Protein AF-A0A661BAI1-F1 (afdb_monomer)

Solvent-accessible surface area (backbone atoms only — not comparable to full-atom values): 13062 Å² total; per-residue (Å²): 94,80,87,90,52,68,77,77,45,40,57,57,55,53,50,40,47,76,74,64,57,83,85,84,58,30,48,91,94,44,65,67,45,79,48,78,54,95,94,47,42,39,38,39,34,50,35,76,90,82,69,44,77,45,79,44,76,50,98,73,86,82,82,87,76,83,82,81,64,80,72,57,66,80,52,42,77,66,44,36,64,57,97,61,13,45,40,38,66,33,86,83,88,33,47,30,39,28,62,41,85,96,44,68,50,56,32,60,59,48,44,90,61,54,72,68,54,24,53,53,36,38,53,51,26,51,55,59,53,45,60,65,73,75,43,98,62,81,77,74,65,63,32,30,64,44,62,44,71,92,49,40,82,47,80,60,50,35,40,80,51,35,89,49,74,20,44,49,77,39,84,88,80,48,30,61,48,63,42,78,85,51,37,81,42,82,50,51,31,31,76,52,27,92,64,60,19,31,42,77,41,56,60,48,79,69,55,48,55,55,51,51,52,58,70,68,72,114

Structure (mmCIF, N/CA/C/O backbone):
data_AF-A0A661BAI1-F1
#
_entry.id   AF-A0A661BAI1-F1
#
loop_
_atom_site.group_PDB
_atom_site.id
_atom_site.type_symbol
_atom_site.label_atom_id
_atom_site.label_alt_id
_atom_site.label_comp_id
_atom_site.label_asym_id
_atom_site.label_entity_id
_atom_site.label_seq_id
_atom_site.pdbx_PDB_ins_code
_atom_site.Cartn_x
_atom_site.Cartn_y
_atom_site.Cartn_z
_atom_site.occupancy
_atom_site.B_iso_or_equiv
_atom_site.auth_seq_id
_atom_site.auth_comp_id
_atom_site.auth_asym_id
_atom_site.auth_atom_id
_atom_site.pdbx_PDB_model_num
ATOM 1 N N . ARG A 1 1 ? -7.909 8.057 21.000 1.00 84.50 1 ARG A N 1
ATOM 2 C CA . ARG A 1 1 ? -6.940 8.872 20.245 1.00 84.50 1 ARG A CA 1
ATOM 3 C C . ARG A 1 1 ? -7.670 9.858 19.343 1.00 84.50 1 ARG A C 1
ATOM 5 O O . ARG A 1 1 ? -7.956 10.947 19.822 1.00 84.50 1 ARG A O 1
ATOM 12 N N . ASP A 1 2 ? -8.097 9.456 18.146 1.00 91.19 2 ASP A N 1
ATOM 13 C CA . ASP A 1 2 ? -8.850 10.301 17.210 1.00 91.19 2 ASP A CA 1
ATOM 14 C C . ASP A 1 2 ? -9.907 9.461 16.480 1.00 91.19 2 ASP A C 1
ATOM 16 O O . ASP A 1 2 ? -9.695 8.269 16.253 1.00 91.19 2 ASP A O 1
ATOM 20 N N . ILE A 1 3 ? -11.030 10.077 16.106 1.00 92.44 3 ILE A N 1
ATOM 21 C CA . ILE A 1 3 ? -12.006 9.489 15.180 1.00 92.44 3 ILE A CA 1
ATOM 22 C C . ILE A 1 3 ? -11.628 9.948 13.774 1.00 92.44 3 ILE A C 1
ATOM 24 O O . ILE A 1 3 ? -11.615 11.143 13.491 1.00 92.44 3 ILE A O 1
ATOM 28 N N . VAL A 1 4 ? -11.274 8.999 12.905 1.00 91.06 4 VAL A N 1
ATOM 29 C CA . VAL A 1 4 ? -10.817 9.284 11.538 1.00 91.06 4 VAL A CA 1
ATOM 30 C C . VAL A 1 4 ? -11.937 8.954 10.551 1.00 91.06 4 VAL A C 1
ATOM 32 O O . VAL A 1 4 ? -11.983 7.878 9.952 1.00 91.06 4 VAL A O 1
ATOM 35 N N . THR A 1 5 ? -12.865 9.895 10.394 1.00 92.06 5 THR A N 1
ATOM 36 C CA . THR A 1 5 ? -14.015 9.826 9.480 1.00 92.06 5 THR A CA 1
ATOM 37 C C . THR A 1 5 ? -13.898 10.886 8.392 1.00 92.06 5 THR A C 1
ATOM 39 O O . THR A 1 5 ? -14.389 12.001 8.508 1.00 92.06 5 THR A O 1
ATOM 42 N N . TYR A 1 6 ? -13.209 10.552 7.302 1.00 90.00 6 TYR A N 1
ATOM 43 C CA . TYR A 1 6 ? -13.017 11.473 6.179 1.00 90.00 6 TYR A CA 1
ATOM 44 C C . TYR A 1 6 ? -14.169 11.418 5.171 1.00 90.00 6 TYR A C 1
ATOM 46 O O . TYR A 1 6 ? -14.769 10.367 4.933 1.00 90.00 6 TYR A O 1
ATOM 54 N N . GLY A 1 7 ? -14.432 12.554 4.521 1.00 90.44 7 GLY A N 1
ATOM 55 C CA . GLY A 1 7 ? -15.439 12.665 3.467 1.00 90.44 7 GLY A CA 1
ATOM 56 C C . GLY A 1 7 ? -16.850 12.381 3.980 1.00 90.44 7 GLY A C 1
ATOM 57 O O . GLY A 1 7 ? -17.242 12.851 5.044 1.00 90.44 7 GLY A O 1
ATOM 58 N N . HIS A 1 8 ? -17.615 11.587 3.228 1.00 90.06 8 HIS A N 1
ATOM 59 C CA . HIS A 1 8 ? -18.999 11.248 3.577 1.00 90.06 8 HIS A CA 1
ATOM 60 C C . HIS A 1 8 ? -19.123 10.387 4.844 1.00 90.06 8 HIS A C 1
ATOM 62 O O . HIS A 1 8 ? -20.200 10.330 5.430 1.00 90.06 8 HIS A O 1
ATOM 68 N N . ASN A 1 9 ? -18.027 9.782 5.310 1.00 91.38 9 ASN A N 1
ATOM 69 C CA . ASN A 1 9 ? -18.019 8.929 6.500 1.00 91.38 9 ASN A CA 1
ATOM 70 C C . ASN A 1 9 ? -18.268 9.703 7.804 1.00 91.38 9 ASN A C 1
ATOM 72 O O . ASN A 1 9 ? -18.573 9.097 8.827 1.00 91.38 9 ASN A O 1
ATOM 76 N N . GLU A 1 10 ? -18.147 11.032 7.791 1.00 95.38 10 GLU A N 1
ATOM 77 C CA . GLU A 1 10 ? -18.526 11.865 8.938 1.00 95.38 10 GLU A CA 1
ATOM 78 C C . GLU A 1 10 ? -20.023 11.736 9.262 1.00 95.38 10 GLU A C 1
ATOM 80 O O . GLU A 1 10 ? -20.426 11.799 10.423 1.00 95.38 10 GLU A O 1
ATOM 85 N N . LEU A 1 11 ? -20.856 11.466 8.251 1.00 95.38 11 LEU A N 1
ATOM 86 C CA . LEU A 1 11 ? -22.289 11.244 8.443 1.00 95.38 11 LEU A CA 1
ATOM 87 C C . LEU A 1 11 ? -22.567 9.980 9.266 1.00 95.38 11 LEU A C 1
ATOM 89 O O . LEU A 1 11 ? -23.500 9.971 10.068 1.00 95.38 11 LEU A O 1
ATOM 93 N N . ASP A 1 12 ? -21.741 8.941 9.124 1.00 94.50 12 ASP A N 1
ATOM 94 C CA . ASP A 1 12 ? -21.866 7.720 9.923 1.00 94.50 12 ASP A CA 1
ATOM 95 C C . ASP A 1 12 ? -21.500 7.970 11.390 1.00 94.50 12 ASP A C 1
ATOM 97 O O . ASP A 1 12 ? -22.163 7.452 12.290 1.00 94.50 12 ASP A O 1
ATOM 101 N N . TYR A 1 13 ? -20.492 8.811 11.646 1.00 95.50 13 TYR A N 1
ATOM 102 C CA . TYR A 1 13 ? -20.141 9.233 13.002 1.00 95.50 13 TYR A CA 1
ATOM 103 C C . TYR A 1 13 ? -21.271 10.035 13.660 1.00 95.50 13 TYR A C 1
ATOM 105 O O . TYR A 1 13 ? -21.644 9.748 14.800 1.00 95.50 13 TYR A O 1
ATOM 113 N N . LEU A 1 14 ? -21.871 10.987 12.938 1.00 95.62 14 LEU A N 1
ATOM 114 C CA . LEU A 1 14 ? -23.031 11.740 13.428 1.00 95.62 14 LEU A CA 1
ATOM 115 C C . LEU A 1 14 ? -24.213 10.815 13.731 1.00 95.62 14 LEU A C 1
ATOM 117 O O . LEU A 1 14 ? -24.772 10.869 14.823 1.00 95.62 14 LEU A O 1
ATOM 121 N N . LYS A 1 15 ? -24.527 9.898 12.813 1.00 97.31 15 LYS A N 1
ATOM 122 C CA . LYS A 1 15 ? -25.590 8.909 13.005 1.00 97.31 15 LYS A CA 1
ATOM 123 C C . LYS A 1 15 ? -25.345 8.028 14.231 1.00 97.31 15 LYS A C 1
ATOM 125 O O . LYS A 1 15 ? -26.282 7.743 14.969 1.00 97.31 15 LYS A O 1
ATOM 130 N N . ALA A 1 16 ? -24.105 7.601 14.474 1.00 97.19 16 ALA A N 1
ATOM 131 C CA . ALA A 1 16 ? -23.762 6.830 15.667 1.00 97.19 16 ALA A CA 1
ATOM 132 C C . ALA A 1 16 ? -24.037 7.626 16.954 1.00 97.19 16 ALA A C 1
ATOM 134 O O . ALA A 1 16 ? -24.605 7.086 17.903 1.00 97.19 16 ALA A O 1
ATOM 135 N N . ARG A 1 17 ? -23.705 8.922 16.975 1.00 96.06 17 ARG A N 1
ATOM 136 C CA . ARG A 1 17 ? -24.006 9.804 18.114 1.00 96.06 17 ARG A CA 1
ATOM 137 C C . ARG A 1 17 ? -25.507 9.984 18.330 1.00 96.06 17 ARG A C 1
ATOM 139 O O . ARG A 1 17 ? -25.948 9.916 19.473 1.00 96.06 17 ARG A O 1
ATOM 146 N N . ASP A 1 18 ? -26.284 10.147 17.260 1.00 97.56 18 ASP A N 1
ATOM 147 C CA . ASP A 1 18 ? -27.749 10.261 17.337 1.00 97.56 18 ASP A CA 1
ATOM 148 C C . ASP A 1 18 ? -28.405 8.979 17.875 1.00 97.56 18 ASP A C 1
ATOM 150 O O . ASP A 1 18 ? -29.427 9.032 18.557 1.00 97.56 18 ASP A O 1
ATOM 154 N N . LEU A 1 19 ? -27.790 7.821 17.616 1.00 98.25 19 LEU A N 1
ATOM 155 C CA . LEU A 1 19 ? -28.196 6.527 18.172 1.00 98.25 19 LEU A CA 1
ATOM 156 C C . LEU A 1 19 ? -27.745 6.315 19.629 1.00 98.25 19 LEU A C 1
ATOM 158 O O . LEU A 1 19 ? -28.039 5.270 20.207 1.00 98.25 19 LEU A O 1
ATOM 162 N N . GLY A 1 20 ? -27.045 7.281 20.231 1.00 97.06 20 GLY A N 1
ATOM 163 C CA . GLY A 1 20 ? -26.593 7.224 21.620 1.00 97.06 20 GLY A CA 1
ATOM 164 C C . GLY A 1 20 ? -25.258 6.507 21.833 1.00 97.06 20 GLY A C 1
ATOM 165 O O . GLY A 1 20 ? -24.935 6.167 22.970 1.00 97.06 20 GLY A O 1
ATOM 166 N N . VAL A 1 21 ? -24.465 6.275 20.778 1.00 96.75 21 VAL A N 1
ATOM 167 C CA . VAL A 1 21 ? -23.111 5.716 20.923 1.00 96.75 21 VAL A CA 1
ATOM 168 C C . VAL A 1 21 ? -22.214 6.717 21.652 1.00 96.75 21 VAL A C 1
ATOM 170 O O . VAL A 1 21 ? -22.101 7.881 21.258 1.00 96.75 21 VAL A O 1
ATOM 173 N N . LEU A 1 22 ? -21.556 6.250 22.714 1.00 93.00 22 LEU A N 1
ATOM 174 C CA . LEU A 1 22 ? -20.639 7.048 23.523 1.00 93.00 22 LEU A CA 1
ATOM 175 C C . LEU A 1 22 ? -19.199 6.875 23.035 1.00 93.00 22 LEU A C 1
ATOM 177 O O . LEU A 1 22 ? -18.727 5.759 22.830 1.00 93.00 22 LEU A O 1
ATOM 181 N N . PHE A 1 23 ? -18.489 7.993 22.893 1.00 93.25 23 PHE A N 1
ATOM 182 C CA . PHE A 1 23 ? -17.097 8.026 22.453 1.00 93.25 23 PHE A CA 1
ATOM 183 C C . PHE A 1 23 ? -16.217 8.557 23.581 1.00 93.25 23 PHE A C 1
ATOM 185 O O . PHE A 1 23 ? -16.339 9.718 23.970 1.00 93.25 23 PHE A O 1
ATOM 192 N N . VAL A 1 24 ? -15.309 7.720 24.081 1.00 92.25 24 VAL A N 1
ATOM 193 C CA . VAL A 1 24 ? -14.339 8.104 25.115 1.00 92.25 24 VAL A CA 1
ATOM 194 C C . VAL A 1 24 ? -13.000 8.390 24.445 1.00 92.25 24 VAL A C 1
ATOM 196 O O . VAL A 1 24 ? -12.369 7.506 23.858 1.00 92.25 24 VAL A O 1
ATOM 199 N N . ARG A 1 25 ? -12.560 9.649 24.495 1.00 92.75 25 ARG A N 1
ATOM 200 C CA . ARG A 1 25 ? -11.281 10.054 23.909 1.00 92.75 25 ARG A CA 1
ATOM 201 C C . ARG A 1 25 ? -10.148 9.795 24.896 1.00 92.75 25 ARG A C 1
ATOM 203 O O . ARG A 1 25 ? -10.084 10.437 25.930 1.00 92.75 25 ARG A O 1
ATOM 210 N N . TYR A 1 26 ? -9.200 8.957 24.497 1.00 92.38 26 TYR A N 1
ATOM 211 C CA . TYR A 1 26 ? -7.940 8.752 25.215 1.00 92.38 26 TYR A CA 1
ATOM 212 C C . TYR A 1 26 ? -6.742 9.390 24.488 1.00 92.38 26 TYR A C 1
ATOM 214 O O . TYR A 1 26 ? -6.808 9.626 23.270 1.00 92.38 26 TYR A O 1
ATOM 222 N N . THR A 1 27 ? -5.641 9.607 25.210 1.00 90.19 27 THR A N 1
ATOM 223 C CA . THR A 1 27 ? -4.343 10.061 24.681 1.00 90.19 27 THR A CA 1
ATOM 224 C C . THR A 1 27 ? -3.303 8.931 24.739 1.00 90.19 27 THR A C 1
ATOM 226 O O . THR A 1 27 ? -3.425 8.057 25.589 1.00 90.19 27 THR A O 1
ATOM 229 N N . PRO A 1 28 ? -2.286 8.891 23.856 1.00 89.12 28 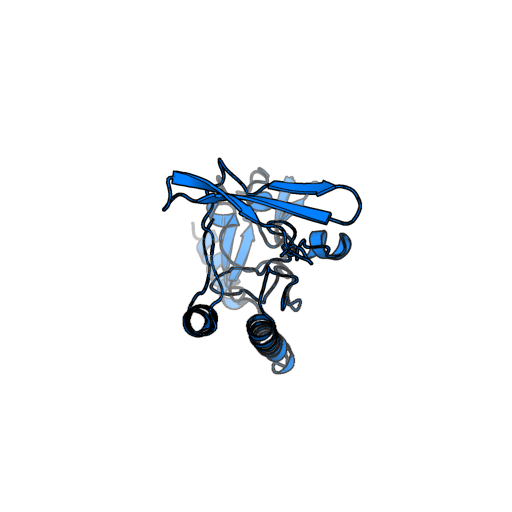PRO A N 1
ATOM 230 C CA . PRO A 1 28 ? -1.328 7.773 23.808 1.00 89.12 28 PRO A CA 1
ATOM 231 C C . PRO A 1 28 ? -0.537 7.524 25.102 1.00 89.12 28 PRO A C 1
ATOM 233 O O . PRO A 1 28 ? -0.051 6.424 25.320 1.00 89.12 28 PRO A O 1
ATOM 236 N N . ASP A 1 29 ? -0.385 8.537 25.954 1.00 90.94 29 ASP A N 1
ATOM 237 C CA . ASP A 1 29 ? 0.232 8.428 27.282 1.00 90.94 29 ASP A CA 1
ATOM 238 C C . ASP A 1 29 ? -0.683 7.768 28.329 1.00 90.94 29 ASP A C 1
ATOM 240 O O . ASP A 1 29 ? -0.204 7.335 29.375 1.00 90.94 29 ASP A O 1
ATOM 244 N N . LYS A 1 30 ? -1.987 7.687 28.049 1.00 91.38 30 LYS A N 1
ATOM 245 C CA . LYS A 1 30 ? -3.020 7.099 28.908 1.00 91.38 30 LYS A CA 1
ATOM 246 C C . LYS A 1 30 ? -3.999 6.286 28.068 1.00 91.38 30 LYS A C 1
ATOM 248 O O . LYS A 1 30 ? -5.124 6.717 27.799 1.00 91.38 30 LYS A O 1
ATOM 253 N N . GLU A 1 31 ? -3.549 5.126 27.605 1.00 94.19 31 GLU A N 1
ATOM 254 C CA . GLU A 1 31 ? -4.400 4.208 26.851 1.00 94.19 31 GLU A CA 1
ATOM 255 C C . GLU A 1 31 ? -5.425 3.507 27.760 1.00 94.19 31 GLU A C 1
ATOM 257 O O . GLU A 1 31 ? -5.150 3.302 28.941 1.00 94.19 31 GLU A O 1
ATOM 262 N N . PRO A 1 32 ? -6.615 3.145 27.243 1.00 94.69 32 PRO A N 1
ATOM 263 C CA . PRO A 1 32 ? -7.571 2.346 27.991 1.00 94.69 32 PRO A CA 1
ATOM 264 C C . PRO A 1 32 ? -7.002 0.963 28.303 1.00 94.69 32 PRO A C 1
ATOM 266 O O . PRO A 1 32 ? -6.463 0.291 27.425 1.00 94.69 32 PRO A O 1
ATOM 269 N N . GLU A 1 33 ? -7.194 0.514 29.534 1.00 94.94 33 GLU A N 1
ATOM 270 C CA . GLU A 1 33 ? -6.767 -0.800 29.991 1.00 94.94 33 GLU A CA 1
ATOM 271 C C . GLU A 1 33 ? -7.956 -1.756 30.025 1.00 94.94 33 GLU A C 1
ATOM 273 O O . GLU A 1 33 ? -9.026 -1.433 30.549 1.00 94.94 33 GLU A O 1
ATOM 278 N N . VAL A 1 34 ? -7.761 -2.953 29.473 1.00 94.69 34 VAL A N 1
ATOM 279 C CA . VAL A 1 34 ? -8.737 -4.043 29.530 1.00 94.69 34 VAL A CA 1
ATOM 280 C C . VAL A 1 34 ? -8.231 -5.076 30.526 1.00 94.69 34 VAL A C 1
ATOM 282 O O . VAL A 1 34 ? -7.179 -5.680 30.325 1.00 94.69 34 VAL A O 1
ATOM 285 N N . ILE A 1 35 ? -8.991 -5.277 31.596 1.00 94.50 35 ILE A N 1
ATOM 286 C CA . ILE A 1 35 ? -8.715 -6.248 32.650 1.00 94.50 35 ILE A CA 1
ATOM 287 C C . ILE A 1 35 ? -9.743 -7.370 32.522 1.00 94.50 35 ILE A C 1
ATOM 289 O O . ILE A 1 35 ? -10.948 -7.115 32.481 1.00 94.50 35 ILE A O 1
ATOM 293 N N . VAL A 1 36 ? -9.259 -8.606 32.446 1.00 92.81 36 VAL A N 1
ATOM 294 C CA . VAL A 1 36 ? -10.094 -9.810 32.391 1.00 92.81 36 VAL A CA 1
ATOM 295 C C . VAL A 1 36 ? -9.945 -10.542 33.720 1.00 92.81 36 VAL A C 1
ATOM 297 O O . VAL A 1 36 ? -8.843 -10.967 34.065 1.00 92.81 36 VAL A O 1
ATOM 300 N N . GLU A 1 37 ? -11.042 -10.662 34.463 1.00 88.38 37 GLU A N 1
ATOM 301 C CA . GLU A 1 37 ? -11.119 -11.362 35.749 1.00 88.38 37 GLU A CA 1
ATOM 302 C C . GLU A 1 37 ? -12.224 -12.419 35.654 1.00 88.38 37 GLU A C 1
ATOM 304 O O . GLU A 1 37 ? -13.400 -12.087 35.508 1.00 88.38 37 GLU A O 1
ATOM 309 N N . ASP A 1 38 ? -11.844 -13.697 35.714 1.00 85.56 38 ASP A N 1
ATOM 310 C CA . ASP A 1 38 ? -12.738 -14.845 35.516 1.00 85.56 38 ASP A CA 1
ATOM 311 C C . ASP A 1 38 ? -13.562 -14.745 34.210 1.00 85.56 38 ASP A C 1
ATOM 313 O O . ASP A 1 38 ? -13.003 -14.849 33.117 1.00 85.56 38 ASP A O 1
ATOM 317 N N . GLU A 1 39 ? -14.882 -14.550 34.315 1.00 84.19 39 GLU A N 1
ATOM 318 C CA . GLU A 1 39 ? -15.821 -14.375 33.192 1.00 84.19 39 GLU A CA 1
ATOM 319 C C . GLU A 1 39 ? -16.239 -12.908 32.975 1.00 84.19 39 GLU A C 1
ATOM 321 O O . GLU A 1 39 ? -17.042 -12.616 32.089 1.00 84.19 39 GLU A O 1
ATOM 326 N N . ALA A 1 40 ? -15.715 -11.973 33.770 1.00 88.44 40 ALA A N 1
ATOM 327 C CA . ALA A 1 40 ? -16.031 -10.555 33.673 1.00 88.44 40 ALA A CA 1
ATOM 328 C C . ALA A 1 40 ? -14.902 -9.784 32.981 1.00 88.44 40 ALA A C 1
ATOM 330 O O . ALA A 1 40 ? -13.712 -10.020 33.203 1.00 88.44 40 ALA A O 1
ATOM 331 N N . VAL A 1 41 ? -15.282 -8.801 32.164 1.00 93.50 41 VAL A N 1
ATOM 332 C CA . VAL A 1 41 ? -14.334 -7.866 31.560 1.00 93.50 41 VAL A CA 1
ATOM 333 C C . VAL A 1 41 ? -14.571 -6.479 32.131 1.00 93.50 41 VAL A C 1
ATOM 335 O O . VAL A 1 41 ? -15.702 -6.023 32.292 1.00 93.50 41 VAL A O 1
ATOM 338 N N . LYS A 1 42 ? -13.478 -5.796 32.447 1.00 95.19 42 LYS A N 1
ATOM 339 C CA . LYS A 1 42 ? -13.470 -4.428 32.943 1.00 95.19 42 LYS A CA 1
ATOM 340 C C . LYS A 1 42 ? -12.595 -3.576 32.036 1.00 95.19 42 LYS A C 1
ATOM 342 O O . LYS A 1 42 ? -11.474 -3.953 31.714 1.00 95.19 42 LYS A O 1
ATOM 347 N N . VAL A 1 43 ? -13.103 -2.412 31.652 1.00 95.69 43 VAL A N 1
ATOM 348 C CA . VAL A 1 43 ? -12.362 -1.409 30.884 1.00 95.69 43 VAL A CA 1
ATOM 349 C C . VAL A 1 43 ? -12.159 -0.185 31.765 1.00 95.69 43 VAL A C 1
ATOM 351 O O . VAL A 1 43 ? -13.130 0.384 32.267 1.00 95.69 43 VAL A O 1
ATOM 354 N N . ILE A 1 44 ? -10.904 0.208 31.966 1.00 95.94 44 ILE A N 1
ATOM 355 C CA . ILE A 1 44 ? -10.526 1.450 32.643 1.00 95.94 44 ILE A CA 1
ATOM 356 C C . ILE A 1 44 ? -10.052 2.428 31.573 1.00 95.94 44 ILE A C 1
ATOM 358 O O . ILE A 1 44 ? -9.182 2.094 30.775 1.00 95.94 44 ILE A O 1
ATOM 362 N N . ALA A 1 45 ? -10.614 3.631 31.538 1.00 95.38 45 ALA A N 1
ATOM 363 C CA . ALA A 1 45 ? -10.172 4.682 30.627 1.00 95.38 45 ALA A CA 1
ATOM 364 C C . ALA A 1 45 ? -10.149 6.029 31.348 1.00 95.38 45 ALA A C 1
ATOM 366 O O . ALA A 1 45 ? -11.046 6.324 32.130 1.00 95.38 45 ALA A O 1
ATOM 367 N N . TYR A 1 46 ? -9.161 6.870 31.058 1.00 94.38 46 TYR A N 1
ATOM 368 C CA . TYR A 1 46 ? -9.149 8.245 31.551 1.00 94.38 46 TYR A CA 1
ATOM 369 C C . TYR A 1 46 ? -10.042 9.124 30.671 1.00 94.38 46 TYR A C 1
ATOM 371 O O . TYR A 1 46 ? -9.807 9.219 29.463 1.00 94.38 46 TYR A O 1
ATOM 379 N N . ASP A 1 47 ? -11.041 9.788 31.258 1.00 91.69 47 ASP A N 1
ATOM 380 C CA . ASP A 1 47 ? -11.849 10.779 30.547 1.00 91.69 47 ASP A CA 1
ATOM 381 C C . ASP A 1 47 ? -11.248 12.184 30.744 1.00 91.69 47 ASP A C 1
ATOM 383 O O . ASP A 1 47 ? -11.311 12.730 31.851 1.00 91.69 47 ASP A O 1
ATOM 387 N N . PRO A 1 48 ? -10.696 12.820 29.694 1.00 88.94 48 PRO A N 1
ATOM 388 C CA . PRO A 1 48 ? -10.128 14.159 29.798 1.00 88.94 48 PRO A CA 1
ATOM 389 C C . PRO A 1 48 ? -11.176 15.258 30.036 1.00 88.94 48 PRO A C 1
ATOM 391 O O . PRO A 1 48 ? -10.798 16.358 30.430 1.00 88.94 48 PRO A O 1
ATOM 394 N N . ILE A 1 49 ? -12.467 15.001 29.790 1.00 87.12 49 ILE A N 1
ATOM 395 C CA . ILE A 1 49 ? -13.553 15.963 30.034 1.00 87.12 49 ILE A CA 1
ATOM 396 C C . ILE A 1 49 ? -13.866 16.029 31.531 1.00 87.12 49 ILE A C 1
ATOM 398 O O . ILE A 1 49 ? -13.998 17.117 32.088 1.00 87.12 49 ILE A O 1
ATOM 402 N N . ILE A 1 50 ? -13.972 14.867 32.180 1.00 90.12 50 ILE A N 1
ATOM 403 C CA . ILE A 1 50 ? -14.269 14.754 33.617 1.00 90.12 50 ILE A CA 1
ATOM 404 C C . ILE A 1 50 ? -12.989 14.906 34.456 1.00 90.12 50 ILE A C 1
ATOM 406 O O . ILE A 1 50 ? -13.040 15.332 35.608 1.00 90.12 50 ILE A O 1
ATOM 410 N N . GLY A 1 51 ? -11.830 14.590 33.876 1.00 91.62 51 GLY A N 1
ATOM 411 C CA . GLY A 1 51 ? -10.534 14.648 34.542 1.00 91.62 51 GLY A CA 1
ATOM 412 C C . GLY A 1 51 ? -10.266 13.466 35.477 1.00 91.62 51 GLY A C 1
ATOM 413 O O . GLY A 1 51 ? -9.410 13.579 36.354 1.00 91.62 51 GLY A O 1
ATOM 414 N N . ALA A 1 52 ? -10.974 12.347 35.303 1.00 93.56 52 ALA A N 1
ATOM 415 C CA . ALA A 1 52 ? -10.909 11.172 36.168 1.00 93.56 52 ALA A CA 1
ATOM 416 C C . ALA A 1 52 ? -10.967 9.866 35.363 1.00 93.56 52 ALA A C 1
ATOM 418 O O . ALA A 1 52 ? -11.397 9.852 34.207 1.00 93.56 52 ALA A O 1
ATOM 419 N N . ASP A 1 53 ? -10.557 8.770 35.999 1.00 94.88 53 ASP A N 1
ATOM 420 C CA . ASP A 1 53 ? -10.715 7.435 35.430 1.00 94.88 53 ASP A CA 1
ATOM 421 C C . ASP A 1 53 ? -12.177 6.998 35.504 1.00 94.88 53 ASP A C 1
ATOM 423 O O . ASP A 1 53 ? -12.827 7.074 36.551 1.00 94.88 53 ASP A O 1
ATOM 427 N N . ILE A 1 54 ? -12.685 6.515 34.377 1.00 94.44 54 ILE A N 1
ATOM 428 C CA . ILE A 1 54 ? -13.976 5.857 34.272 1.00 94.44 54 ILE A CA 1
ATOM 429 C C . ILE A 1 54 ? -13.769 4.346 34.196 1.00 94.44 54 ILE A C 1
ATOM 431 O O . ILE A 1 54 ? -12.843 3.848 33.553 1.00 94.44 54 ILE A O 1
ATOM 435 N N . GLN A 1 55 ? -14.660 3.615 34.856 1.00 95.38 55 GLN A N 1
ATOM 436 C CA . GLN A 1 55 ? -14.698 2.160 34.830 1.00 95.38 55 GLN A CA 1
ATOM 437 C C . GLN A 1 55 ? -15.977 1.705 34.132 1.00 95.38 55 GLN A C 1
ATOM 439 O O . 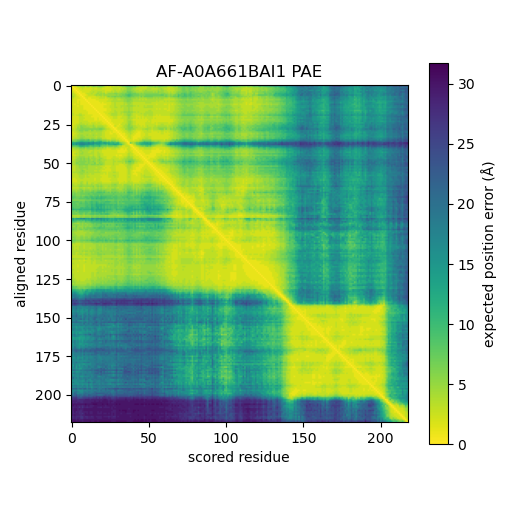GLN A 1 55 ? -17.077 2.059 34.554 1.00 95.38 55 GLN A O 1
ATOM 444 N N . ILE A 1 56 ? -15.826 0.880 33.101 1.00 94.06 56 ILE A N 1
ATOM 445 C CA . ILE A 1 56 ? -16.928 0.285 32.346 1.00 94.06 56 ILE A CA 1
ATOM 446 C C . ILE A 1 56 ? -16.852 -1.237 32.511 1.00 94.06 56 ILE A C 1
ATOM 448 O O . ILE A 1 56 ? -15.778 -1.822 32.382 1.00 94.06 56 ILE A O 1
ATOM 452 N N . GLN A 1 57 ? -17.984 -1.877 32.805 1.00 94.75 57 GLN A N 1
ATOM 453 C CA . GLN A 1 57 ? -18.126 -3.337 32.884 1.00 94.75 57 GLN A CA 1
ATOM 454 C C . GLN A 1 57 ? -19.030 -3.813 31.739 1.00 94.75 57 GLN A C 1
ATOM 456 O O . GLN A 1 57 ? -20.245 -3.879 31.922 1.00 94.75 57 GLN A O 1
ATOM 461 N N . PRO A 1 58 ? -18.479 -4.033 30.533 1.00 94.06 58 PRO A N 1
ATOM 462 C CA . PRO A 1 58 ? -19.264 -4.503 29.401 1.00 94.06 58 PRO A CA 1
ATOM 463 C C . PRO A 1 58 ? -19.427 -6.029 29.412 1.00 94.06 58 PRO A C 1
ATOM 465 O O . PRO A 1 58 ? -18.564 -6.748 29.909 1.00 94.06 58 PRO A O 1
ATOM 468 N N . ASP A 1 59 ? -20.478 -6.522 28.753 1.00 93.19 59 ASP A N 1
ATOM 469 C CA . ASP A 1 59 ? -20.631 -7.957 28.463 1.00 93.19 59 ASP A CA 1
ATOM 470 C C . ASP A 1 59 ? -19.603 -8.446 27.428 1.00 93.19 59 ASP A C 1
ATOM 472 O O . ASP A 1 59 ? -19.158 -9.591 27.459 1.00 93.19 59 ASP A O 1
ATOM 476 N N . TYR A 1 60 ? -19.209 -7.566 26.500 1.00 92.38 60 TYR A N 1
ATOM 477 C CA . TYR A 1 60 ? -18.246 -7.862 25.442 1.00 92.38 60 TYR A CA 1
ATOM 478 C C . TYR A 1 60 ? -17.288 -6.697 25.213 1.00 92.38 60 TYR A C 1
ATOM 480 O O . TYR A 1 60 ? -17.695 -5.536 25.156 1.00 92.38 60 TYR A O 1
ATOM 488 N N . VAL A 1 61 ? -16.018 -7.023 24.976 1.00 93.38 61 VAL A N 1
ATOM 489 C CA . VAL A 1 61 ? -15.024 -6.084 24.449 1.00 93.38 61 VAL A CA 1
ATOM 490 C C . VAL A 1 61 ? -14.665 -6.502 23.031 1.00 93.38 61 VAL A C 1
ATOM 492 O O . VAL A 1 61 ? -14.179 -7.607 22.798 1.00 93.38 61 VAL A O 1
ATOM 495 N N . VAL A 1 62 ? -14.907 -5.607 22.075 1.00 94.44 62 VAL A N 1
ATOM 496 C CA . VAL A 1 62 ? -14.564 -5.816 20.666 1.00 94.44 62 VAL A CA 1
ATOM 497 C C . VAL A 1 62 ? -13.293 -5.036 20.359 1.00 94.44 62 VAL A C 1
ATOM 499 O O . VAL A 1 62 ? -13.286 -3.806 20.403 1.00 94.44 62 VAL A O 1
ATOM 502 N N . LEU A 1 63 ? -12.214 -5.749 20.039 1.00 92.44 63 LEU A N 1
ATOM 503 C CA . LEU A 1 63 ? -10.949 -5.133 19.649 1.00 92.44 63 LEU A CA 1
ATOM 504 C C . LEU A 1 63 ? -10.979 -4.789 18.158 1.00 92.44 63 LEU A C 1
ATOM 506 O O . LEU A 1 63 ? -10.995 -5.675 17.305 1.00 92.44 63 LEU A O 1
ATOM 510 N N . GLN A 1 64 ? -10.962 -3.496 17.841 1.00 91.75 64 GLN A N 1
ATOM 511 C CA . GLN A 1 64 ? -10.791 -3.032 16.468 1.00 91.75 64 GLN A CA 1
ATOM 512 C C . GLN A 1 64 ? -9.303 -3.090 16.094 1.00 91.75 64 GLN A C 1
ATOM 514 O O . GLN A 1 64 ? -8.541 -2.168 16.384 1.00 91.75 64 GLN A O 1
ATOM 519 N N . THR A 1 65 ? -8.884 -4.183 15.461 1.00 91.81 65 THR A N 1
ATOM 520 C CA . THR A 1 65 ? -7.497 -4.381 15.024 1.00 91.81 65 THR A CA 1
ATOM 521 C C . THR A 1 65 ? -7.217 -3.736 13.664 1.00 91.81 65 THR A C 1
ATOM 523 O O . THR A 1 65 ? -8.113 -3.531 12.842 1.00 91.81 65 THR A O 1
ATOM 526 N N . GLY A 1 66 ? -5.949 -3.388 13.432 1.00 90.00 66 GLY A N 1
ATOM 527 C CA . GLY A 1 66 ? -5.468 -2.927 12.128 1.00 90.00 66 GLY A CA 1
ATOM 528 C C . GLY A 1 66 ? -5.272 -4.073 11.130 1.00 90.00 66 GLY A C 1
ATOM 529 O O . GLY A 1 66 ? -5.363 -5.248 11.485 1.00 90.00 66 GLY A O 1
ATOM 530 N N . LEU A 1 67 ? -4.975 -3.718 9.878 1.00 91.19 67 LEU A N 1
ATOM 531 C CA . LEU A 1 67 ? -4.565 -4.675 8.850 1.00 91.19 67 LEU A CA 1
ATOM 532 C C . LEU A 1 67 ? -3.039 -4.772 8.819 1.00 91.19 67 LEU A C 1
ATOM 534 O O . LEU A 1 67 ? -2.370 -3.752 8.666 1.00 91.19 67 LEU A O 1
ATOM 538 N N . ASP A 1 68 ? -2.525 -5.996 8.900 1.00 90.88 68 ASP A N 1
ATOM 539 C CA . ASP A 1 68 ? -1.106 -6.309 8.731 1.00 90.88 68 ASP A CA 1
ATOM 540 C C . ASP A 1 68 ? -0.884 -6.951 7.349 1.00 90.88 68 ASP A C 1
ATOM 542 O O . ASP A 1 68 ? -1.616 -7.883 6.981 1.00 90.88 68 ASP A O 1
ATOM 546 N N . PRO A 1 69 ? 0.055 -6.455 6.529 1.00 90.50 69 PRO A N 1
ATOM 547 C CA . PRO A 1 69 ? 0.275 -6.998 5.199 1.00 90.50 69 PRO A CA 1
ATOM 548 C C . PRO A 1 69 ? 1.052 -8.319 5.249 1.00 90.50 69 PRO A C 1
ATOM 550 O O . PRO A 1 69 ? 2.103 -8.430 5.876 1.00 90.50 69 PRO A O 1
ATOM 553 N N . HIS A 1 70 ? 0.579 -9.319 4.499 1.00 88.69 70 HIS A N 1
ATOM 554 C CA . HIS A 1 70 ? 1.273 -10.606 4.368 1.00 88.69 70 HIS A CA 1
ATOM 555 C C . HIS A 1 70 ? 1.400 -11.114 2.917 1.00 88.69 70 HIS A C 1
ATOM 557 O O . HIS A 1 70 ? 0.975 -12.231 2.603 1.00 88.69 70 HIS A O 1
ATOM 563 N N . PRO A 1 71 ? 1.947 -10.316 1.979 1.00 85.94 71 PRO A N 1
ATOM 564 C CA . PRO A 1 71 ? 2.192 -10.797 0.625 1.00 85.94 71 PRO A CA 1
ATOM 565 C C . PRO A 1 71 ? 3.326 -11.846 0.592 1.00 85.94 71 PRO A C 1
ATOM 567 O O . PRO A 1 71 ? 4.281 -11.768 1.370 1.00 85.94 71 PRO A O 1
ATOM 570 N N . PRO A 1 72 ? 3.282 -12.819 -0.338 1.00 89.25 72 PRO A N 1
ATOM 571 C CA . PRO A 1 72 ? 4.372 -13.770 -0.531 1.00 89.25 72 PRO A CA 1
ATOM 572 C C . PRO A 1 72 ? 5.712 -13.065 -0.788 1.00 89.25 72 PRO A C 1
ATOM 574 O O . PRO A 1 72 ? 5.790 -12.166 -1.629 1.00 89.25 72 PRO A O 1
ATOM 577 N N . LYS A 1 73 ? 6.792 -13.525 -0.139 1.00 87.12 73 LYS A N 1
ATOM 578 C CA . LYS A 1 73 ? 8.150 -12.957 -0.300 1.00 87.12 73 LYS A CA 1
ATOM 579 C C . LYS A 1 73 ? 8.584 -12.842 -1.763 1.00 87.12 73 LYS A C 1
ATOM 581 O O . LYS A 1 73 ? 9.115 -11.817 -2.173 1.00 87.12 73 LYS A O 1
ATOM 586 N N . SER A 1 74 ? 8.256 -13.847 -2.573 1.00 88.06 74 SER A N 1
ATOM 587 C CA . SER A 1 74 ? 8.559 -13.870 -4.009 1.00 88.06 74 SER A CA 1
ATOM 588 C C . SER A 1 74 ? 7.906 -12.736 -4.807 1.00 88.06 74 SER A C 1
ATOM 590 O O . SER A 1 74 ? 8.371 -12.406 -5.895 1.00 88.06 74 SER A O 1
ATOM 592 N N . ILE A 1 75 ? 6.793 -12.183 -4.317 1.00 87.44 75 ILE A N 1
ATOM 593 C CA . ILE A 1 75 ? 6.097 -11.047 -4.930 1.00 87.44 75 ILE A CA 1
ATOM 594 C C . ILE A 1 75 ? 6.720 -9.740 -4.438 1.00 87.44 75 ILE A C 1
ATOM 596 O O . ILE A 1 75 ? 7.007 -8.869 -5.256 1.00 87.44 75 ILE A O 1
ATOM 600 N N . LEU A 1 76 ? 6.994 -9.636 -3.134 1.00 85.06 76 LEU A N 1
ATOM 601 C CA . LEU A 1 76 ? 7.652 -8.476 -2.524 1.00 85.06 76 LEU A CA 1
ATOM 602 C C . LEU A 1 76 ? 8.999 -8.159 -3.180 1.00 85.06 76 LEU A C 1
ATOM 604 O O . LEU A 1 76 ? 9.243 -7.015 -3.548 1.00 85.06 76 LEU A O 1
ATOM 608 N N . GLU A 1 77 ? 9.843 -9.171 -3.387 1.00 83.56 77 GLU A N 1
ATOM 609 C CA . GLU A 1 77 ? 11.160 -9.006 -4.022 1.00 83.56 77 GLU A CA 1
ATOM 610 C C . GLU A 1 77 ? 11.056 -8.455 -5.453 1.00 83.56 77 GLU A C 1
ATOM 612 O O . GLU A 1 77 ? 11.916 -7.698 -5.902 1.00 83.56 77 GLU A O 1
ATOM 617 N N . LYS A 1 78 ? 9.985 -8.805 -6.175 1.00 82.62 78 LYS A N 1
ATOM 618 C CA . LYS A 1 78 ? 9.784 -8.404 -7.573 1.00 82.62 78 LYS A CA 1
ATOM 619 C C . LYS A 1 78 ? 9.109 -7.047 -7.720 1.00 82.62 78 LYS A C 1
ATOM 621 O O . LYS A 1 78 ? 9.476 -6.288 -8.607 1.00 82.62 78 LYS A O 1
ATOM 626 N N . ILE A 1 79 ? 8.105 -6.759 -6.897 1.00 84.62 79 ILE A N 1
ATOM 627 C CA . ILE A 1 79 ? 7.256 -5.566 -7.028 1.00 84.62 79 ILE A CA 1
ATOM 628 C C . ILE A 1 79 ? 7.760 -4.416 -6.147 1.00 84.62 79 ILE A C 1
ATOM 630 O O . ILE A 1 79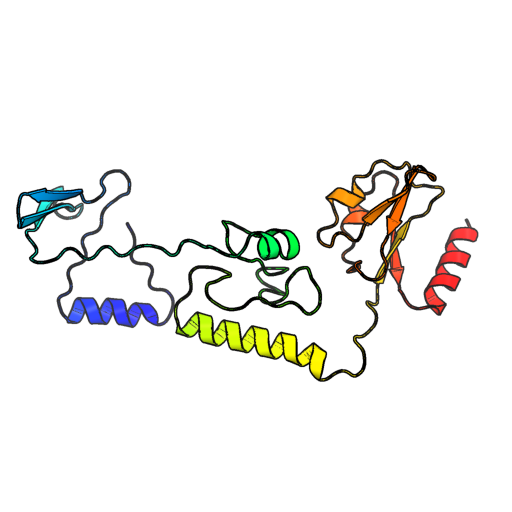 ? 7.618 -3.255 -6.522 1.00 84.62 79 ILE A O 1
ATOM 634 N N . GLY A 1 80 ? 8.419 -4.726 -5.031 1.00 81.06 80 GLY A N 1
ATOM 635 C CA . GLY A 1 80 ? 8.778 -3.759 -4.000 1.00 81.06 80 GLY A CA 1
ATOM 636 C C . GLY A 1 80 ? 7.667 -3.566 -2.968 1.00 81.06 80 GLY A C 1
ATOM 637 O O . GLY A 1 80 ? 6.531 -4.017 -3.143 1.00 81.06 80 GLY A O 1
ATOM 638 N N . SER A 1 81 ? 8.023 -2.909 -1.865 1.00 84.31 81 SER A N 1
ATOM 639 C CA . SER A 1 81 ? 7.130 -2.714 -0.727 1.00 84.31 81 SER A CA 1
ATOM 640 C C . SER A 1 81 ? 7.437 -1.455 0.068 1.00 84.31 81 SER A C 1
ATOM 642 O O . SER A 1 81 ? 8.592 -1.046 0.168 1.00 84.31 81 SER A O 1
ATOM 644 N N . GLN A 1 82 ? 6.390 -0.861 0.635 1.00 78.00 82 GLN A N 1
ATOM 645 C CA . GLN A 1 82 ? 6.434 0.201 1.630 1.00 78.00 82 GLN A CA 1
ATOM 646 C C . GLN A 1 82 ? 5.574 -0.249 2.810 1.00 78.00 82 GLN A C 1
ATOM 648 O O . GLN A 1 82 ? 4.428 -0.657 2.628 1.00 78.00 82 GLN A O 1
ATOM 653 N N . ASP A 1 83 ? 6.156 -0.246 4.009 1.00 82.00 83 ASP A N 1
ATOM 654 C CA . ASP A 1 83 ? 5.504 -0.695 5.248 1.00 82.00 83 ASP A CA 1
ATOM 655 C C . ASP A 1 83 ? 4.900 -2.115 5.165 1.00 82.00 83 ASP A C 1
ATOM 657 O O . ASP A 1 83 ? 3.920 -2.434 5.831 1.00 82.00 83 ASP A O 1
ATOM 661 N N . GLY A 1 84 ? 5.477 -2.980 4.321 1.00 84.94 84 GLY A N 1
ATOM 662 C CA . GLY A 1 84 ? 5.031 -4.360 4.095 1.00 84.94 84 GLY A CA 1
ATOM 663 C C . GLY A 1 84 ? 3.933 -4.519 3.035 1.00 84.94 84 GLY A C 1
ATOM 664 O O . GLY A 1 84 ? 3.708 -5.630 2.552 1.00 84.94 84 GLY A O 1
ATOM 665 N N . PHE A 1 85 ? 3.294 -3.429 2.604 1.00 90.50 85 PHE A N 1
ATOM 666 C CA . PHE A 1 85 ? 2.306 -3.436 1.524 1.00 90.50 85 PHE A CA 1
ATOM 667 C C . PHE A 1 85 ? 2.970 -3.376 0.142 1.00 90.50 85 PHE A C 1
ATOM 669 O O . PHE A 1 85 ? 4.128 -2.982 0.016 1.00 90.50 85 PHE A O 1
ATOM 676 N N . LEU A 1 86 ? 2.254 -3.796 -0.905 1.00 90.38 86 LEU A N 1
ATOM 677 C CA . LEU A 1 86 ? 2.720 -3.746 -2.293 1.00 90.38 86 LEU A CA 1
ATOM 678 C C . LEU A 1 86 ? 2.616 -2.329 -2.864 1.00 90.38 86 LEU A C 1
ATOM 680 O O . LEU A 1 86 ? 1.564 -1.693 -2.786 1.00 90.38 86 LEU A O 1
ATOM 684 N N . ASN A 1 87 ? 3.682 -1.871 -3.516 1.00 78.06 87 ASN A N 1
ATOM 685 C CA . ASN A 1 87 ? 3.761 -0.497 -4.006 1.00 78.06 87 ASN A CA 1
ATOM 686 C C . ASN A 1 87 ? 3.289 -0.330 -5.449 1.00 78.06 87 ASN A C 1
ATOM 688 O O . ASN A 1 87 ? 3.586 -1.145 -6.326 1.00 78.06 87 ASN A O 1
ATOM 692 N N . GLY A 1 88 ? 2.624 0.801 -5.684 1.00 79.31 88 GLY A N 1
ATOM 693 C CA . GLY A 1 88 ? 2.582 1.419 -7.004 1.00 79.31 88 GLY A CA 1
ATOM 694 C C . GLY A 1 88 ? 3.898 2.127 -7.327 1.00 79.31 88 GLY A C 1
ATOM 695 O O . GLY A 1 88 ? 4.730 2.349 -6.451 1.00 79.31 88 GLY A O 1
ATOM 696 N N . LEU A 1 89 ? 4.075 2.509 -8.585 1.00 81.12 89 LEU A N 1
ATOM 697 C CA . LEU A 1 89 ? 5.259 3.193 -9.092 1.00 81.12 89 LEU A CA 1
ATOM 698 C C . LEU A 1 89 ? 5.350 4.614 -8.533 1.00 81.12 89 LEU A C 1
ATOM 700 O O . LEU A 1 89 ? 6.426 5.062 -8.160 1.00 81.12 89 LEU A O 1
ATOM 704 N N . ASP A 1 90 ? 4.212 5.301 -8.442 1.00 83.94 90 ASP A N 1
ATOM 705 C CA . ASP A 1 90 ? 4.102 6.597 -7.778 1.00 83.94 90 ASP A CA 1
ATOM 706 C C . ASP A 1 90 ? 2.719 6.721 -7.118 1.00 83.94 90 ASP A C 1
ATOM 708 O O . ASP A 1 90 ? 1.708 6.425 -7.766 1.00 83.94 90 ASP A O 1
ATOM 712 N N . PRO A 1 91 ? 2.627 7.177 -5.857 1.00 81.19 91 PRO A N 1
ATOM 713 C CA . PRO A 1 91 ? 1.365 7.216 -5.120 1.00 81.19 91 PRO A CA 1
ATOM 714 C C . PRO A 1 91 ? 0.315 8.162 -5.724 1.00 81.19 91 PRO A C 1
ATOM 716 O O . PRO A 1 91 ? -0.871 8.006 -5.439 1.00 81.19 91 PRO A O 1
ATOM 719 N N . LYS A 1 92 ? 0.720 9.144 -6.540 1.00 81.31 92 LYS A N 1
ATOM 720 C CA . LYS A 1 92 ? -0.166 10.157 -7.133 1.00 81.31 92 LYS A CA 1
ATOM 721 C C . LYS A 1 92 ? -0.434 9.906 -8.611 1.00 81.31 92 LYS A C 1
ATOM 723 O O . LYS A 1 92 ? -1.578 10.019 -9.043 1.00 81.31 92 LYS A O 1
ATOM 728 N N . PHE A 1 93 ? 0.603 9.610 -9.387 1.00 78.25 93 PHE A N 1
ATOM 729 C CA . PHE A 1 93 ? 0.511 9.538 -10.847 1.00 78.25 93 PHE A CA 1
ATOM 730 C C . PHE A 1 93 ? 0.238 8.124 -11.361 1.00 78.25 93 PHE A C 1
ATOM 732 O O . PHE A 1 93 ? -0.524 7.964 -12.316 1.00 78.25 93 PHE A O 1
ATOM 739 N N . SER A 1 94 ? 0.804 7.106 -10.708 1.00 84.69 94 SER A N 1
ATOM 740 C CA . SER A 1 94 ? 0.698 5.707 -11.139 1.00 84.69 94 SER A CA 1
ATOM 741 C C . SER A 1 94 ? 0.490 4.755 -9.954 1.00 84.69 94 SER A C 1
ATOM 743 O O . SER A 1 94 ? 1.316 3.868 -9.724 1.00 84.69 94 SER A O 1
ATOM 745 N N . PRO A 1 95 ? -0.615 4.899 -9.194 1.00 88.38 95 PRO A N 1
ATOM 746 C CA . PRO A 1 95 ? -0.792 4.143 -7.958 1.00 88.38 95 PRO A CA 1
ATOM 747 C C . PRO A 1 95 ? -0.956 2.632 -8.187 1.00 88.38 95 PRO A C 1
ATOM 749 O O . PRO A 1 95 ? -0.558 1.834 -7.347 1.00 88.38 95 PRO A O 1
ATOM 752 N N . GLN A 1 96 ? -1.567 2.234 -9.304 1.00 92.75 96 GLN A N 1
ATOM 753 C CA . GLN A 1 96 ? -1.903 0.838 -9.608 1.00 92.75 96 GLN A CA 1
ATOM 754 C C . GLN A 1 96 ? -0.818 0.127 -10.421 1.00 92.75 96 GLN A C 1
ATOM 756 O O . GLN A 1 96 ? -0.849 -1.096 -10.537 1.00 92.75 96 GLN A O 1
ATOM 761 N N . GLU A 1 97 ? 0.106 0.869 -11.029 1.00 89.56 97 GLU A N 1
ATOM 762 C CA . GLU A 1 97 ? 1.166 0.300 -11.860 1.00 89.56 97 GLU A CA 1
ATOM 763 C C . GLU A 1 97 ? 2.357 -0.043 -10.983 1.00 89.56 97 GLU A C 1
ATOM 765 O O . GLU A 1 97 ? 2.755 0.770 -10.161 1.00 89.56 97 GLU A O 1
ATOM 770 N N . THR A 1 98 ? 2.939 -1.224 -11.149 1.00 88.19 98 THR A N 1
ATOM 771 C CA . THR A 1 98 ? 4.160 -1.584 -10.419 1.00 88.19 98 THR A CA 1
ATOM 772 C C . THR A 1 98 ? 5.407 -1.216 -11.222 1.00 88.19 98 THR A C 1
ATOM 774 O O . THR A 1 98 ? 5.324 -0.864 -12.400 1.00 88.19 98 THR A O 1
ATOM 777 N N . LYS A 1 99 ? 6.596 -1.366 -10.622 1.00 81.81 99 LYS A N 1
ATOM 778 C CA . LYS A 1 99 ? 7.864 -1.239 -11.363 1.00 81.81 99 LYS A CA 1
ATOM 779 C C . LYS A 1 99 ? 8.031 -2.287 -12.474 1.00 81.81 99 LYS A C 1
ATOM 781 O O . LYS A 1 99 ? 8.827 -2.089 -13.391 1.00 81.81 99 LYS A O 1
ATOM 786 N N . VAL A 1 100 ? 7.282 -3.393 -12.409 1.00 82.19 100 VAL A N 1
ATOM 787 C CA . VAL A 1 100 ? 7.281 -4.442 -13.431 1.00 82.19 100 VAL A CA 1
ATOM 788 C C . VAL A 1 100 ? 6.154 -4.172 -14.423 1.00 82.19 100 VAL A C 1
ATOM 790 O O . VAL A 1 100 ? 4.972 -4.245 -14.089 1.00 82.19 100 VAL A O 1
ATOM 793 N N . ALA A 1 101 ? 6.521 -3.874 -15.669 1.00 79.88 101 ALA A N 1
ATOM 794 C CA . ALA A 1 101 ? 5.558 -3.564 -16.721 1.00 79.88 101 ALA A CA 1
ATOM 795 C C . ALA A 1 101 ? 4.535 -4.699 -16.913 1.00 79.88 101 ALA A C 1
ATOM 797 O O . ALA A 1 101 ? 4.895 -5.875 -16.966 1.00 79.88 101 ALA A O 1
ATOM 798 N N . GLY A 1 102 ? 3.256 -4.333 -17.025 1.00 83.38 102 GLY A N 1
ATOM 799 C CA . GLY A 1 102 ? 2.149 -5.283 -17.162 1.00 83.38 102 GLY A CA 1
ATOM 800 C C . GLY A 1 102 ? 1.702 -5.952 -15.856 1.00 83.38 102 GLY A C 1
ATOM 801 O O . GLY A 1 102 ? 0.718 -6.689 -15.874 1.00 83.38 102 GLY A O 1
ATOM 802 N N . ILE A 1 103 ? 2.371 -5.690 -14.727 1.00 89.44 103 ILE A N 1
ATOM 803 C CA . ILE A 1 103 ? 1.921 -6.115 -13.398 1.00 89.44 103 ILE A CA 1
ATOM 804 C C . ILE A 1 103 ? 1.301 -4.919 -12.675 1.00 89.44 103 ILE A C 1
ATOM 806 O O . ILE A 1 103 ? 1.914 -3.855 -12.556 1.00 89.44 103 ILE A O 1
ATOM 810 N N . PHE A 1 104 ? 0.093 -5.130 -12.156 1.00 92.12 104 PHE A N 1
ATOM 811 C CA . PHE A 1 104 ? -0.695 -4.125 -11.451 1.00 92.12 104 PHE A CA 1
ATOM 812 C C . PHE A 1 104 ? -1.050 -4.601 -10.049 1.00 92.12 104 PHE A C 1
ATOM 814 O O . PHE A 1 104 ? -1.127 -5.802 -9.784 1.00 92.12 104 PHE A O 1
ATOM 821 N N . VAL A 1 105 ? -1.304 -3.645 -9.165 1.00 92.81 105 VAL A N 1
ATOM 822 C CA . VAL A 1 105 ? -1.701 -3.879 -7.776 1.00 92.81 105 VAL A CA 1
ATOM 823 C C . VAL A 1 105 ? -3.054 -3.233 -7.501 1.00 92.81 105 VAL A C 1
ATOM 825 O O . VAL A 1 105 ? -3.342 -2.138 -7.987 1.00 92.81 105 VAL A O 1
ATOM 828 N N . ALA A 1 106 ? -3.889 -3.909 -6.710 1.00 94.25 106 ALA A N 1
ATOM 829 C CA . ALA A 1 106 ? -5.235 -3.448 -6.394 1.00 94.25 106 ALA A CA 1
ATOM 830 C C . ALA A 1 106 ? -5.705 -3.904 -5.010 1.00 94.25 106 ALA A C 1
ATOM 832 O O . ALA A 1 106 ? -5.527 -5.064 -4.634 1.00 94.25 106 ALA A O 1
ATOM 833 N N . GLY A 1 107 ? -6.390 -3.007 -4.304 1.00 93.69 107 GLY A N 1
ATOM 834 C CA . GLY A 1 107 ? -7.062 -3.290 -3.041 1.00 93.69 107 GLY A CA 1
ATOM 835 C C . GLY A 1 107 ? -6.129 -3.270 -1.832 1.00 93.69 107 GLY A C 1
ATOM 836 O O . GLY A 1 107 ? -5.066 -2.645 -1.838 1.00 93.69 107 GLY A O 1
ATOM 837 N N . SER A 1 108 ? -6.535 -3.971 -0.772 1.00 92.25 108 SER A N 1
ATOM 838 C CA . SER A 1 108 ? -5.896 -3.882 0.547 1.00 92.25 108 SER A CA 1
ATOM 839 C C . SER A 1 108 ? -4.470 -4.434 0.616 1.00 92.25 108 SER A C 1
ATOM 841 O O . SER A 1 108 ? -3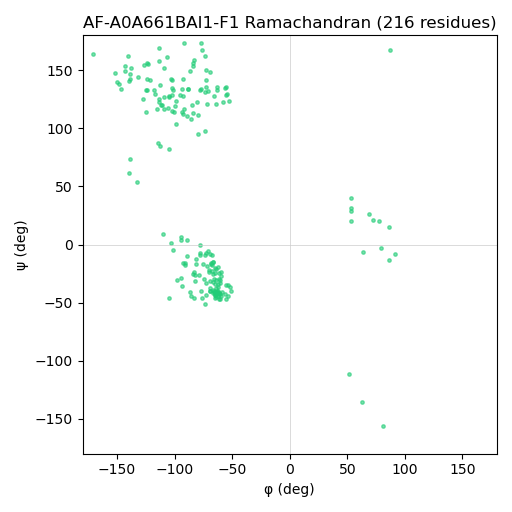.780 -4.219 1.608 1.00 92.25 108 SER A O 1
ATOM 843 N N . CYS A 1 109 ? -3.983 -5.100 -0.436 1.00 91.06 109 CYS A N 1
ATOM 844 C CA . CYS A 1 109 ? -2.577 -5.489 -0.526 1.00 9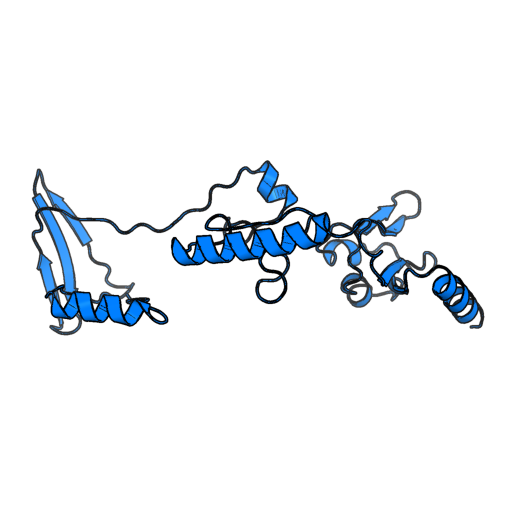1.06 109 CYS A CA 1
ATOM 845 C C . CYS A 1 109 ? -1.632 -4.284 -0.654 1.00 91.06 109 CYS A C 1
ATOM 847 O O . CYS A 1 109 ? -0.436 -4.452 -0.438 1.00 91.06 109 CYS A O 1
ATOM 849 N N . ARG A 1 110 ? -2.154 -3.092 -0.983 1.00 90.31 110 ARG A N 1
ATOM 850 C CA . ARG A 1 110 ? -1.383 -1.850 -1.154 1.00 90.31 110 ARG A CA 1
ATOM 851 C C . ARG A 1 110 ? -1.390 -0.921 0.052 1.00 90.31 110 ARG A C 1
ATOM 853 O O . ARG A 1 110 ? -0.448 -0.165 0.237 1.00 90.31 110 ARG A O 1
ATOM 860 N N . MET A 1 111 ? -2.474 -0.929 0.817 1.00 90.69 111 MET A N 1
ATOM 861 C CA . MET A 1 111 ? -2.637 -0.189 2.070 1.00 90.69 111 MET A CA 1
ATOM 862 C C . MET A 1 111 ? -3.939 -0.639 2.745 1.00 90.69 111 MET A C 1
ATOM 864 O O . MET A 1 111 ? -4.796 -1.218 2.072 1.00 90.69 111 MET A O 1
ATOM 868 N N . PRO A 1 112 ? -4.154 -0.348 4.038 1.00 91.75 112 PRO A N 1
ATOM 869 C CA . PRO A 1 112 ? -5.466 -0.508 4.652 1.00 91.75 112 PRO A CA 1
ATOM 870 C C . PRO A 1 112 ? -6.509 0.331 3.899 1.00 91.75 112 PRO A C 1
ATOM 872 O O . PRO A 1 112 ? -6.351 1.540 3.751 1.00 91.75 112 PRO A O 1
ATOM 875 N N . MET A 1 113 ? -7.566 -0.315 3.409 1.00 90.94 113 MET A N 1
ATOM 876 C CA . MET A 1 113 ? -8.643 0.321 2.643 1.00 90.94 113 MET A CA 1
ATOM 877 C C . MET A 1 113 ? -9.997 -0.221 3.087 1.00 90.94 113 MET A C 1
ATOM 879 O O . MET A 1 113 ? -10.115 -1.383 3.487 1.00 90.94 113 MET A O 1
ATOM 883 N N . ARG A 1 114 ? -11.040 0.597 2.947 1.00 91.00 114 ARG A N 1
ATOM 884 C CA . ARG A 1 114 ? -12.434 0.154 3.056 1.00 91.00 114 ARG A CA 1
ATOM 885 C C . ARG A 1 114 ? -12.840 -0.639 1.817 1.00 91.00 114 ARG A C 1
ATOM 887 O O . ARG A 1 114 ? -12.230 -0.530 0.755 1.00 91.00 114 ARG A O 1
ATOM 894 N N . ALA A 1 115 ? -13.923 -1.404 1.932 1.00 93.06 115 ALA A N 1
ATOM 895 C CA . ALA A 1 115 ? -14.439 -2.205 0.821 1.00 93.06 115 ALA A CA 1
ATOM 896 C C . ALA A 1 115 ? -14.736 -1.355 -0.429 1.00 93.06 115 ALA A C 1
ATOM 898 O O . ALA A 1 115 ? -14.372 -1.737 -1.538 1.00 93.06 115 ALA A O 1
ATOM 899 N N . GLU A 1 116 ? -15.343 -0.180 -0.256 1.00 92.19 116 GLU A N 1
ATOM 900 C CA . GLU A 1 116 ? -15.667 0.729 -1.363 1.00 92.19 116 GLU A CA 1
ATOM 901 C C . GLU A 1 116 ? -14.413 1.260 -2.067 1.00 92.19 116 GLU A C 1
ATOM 903 O O . GLU A 1 116 ? -14.344 1.276 -3.297 1.00 92.19 116 GLU A O 1
ATOM 908 N N . GLU A 1 117 ? -13.390 1.618 -1.292 1.00 92.69 117 GLU A N 1
ATOM 909 C CA . GLU A 1 117 ? -12.100 2.072 -1.811 1.00 92.69 117 GLU A CA 1
ATOM 910 C C . GLU A 1 117 ? -11.397 0.953 -2.574 1.00 92.69 117 GLU A C 1
ATOM 912 O O . GLU A 1 117 ? -10.930 1.175 -3.687 1.00 92.69 117 GLU A O 1
ATOM 917 N N . ALA A 1 118 ? -11.403 -0.272 -2.039 1.00 94.44 118 ALA A N 1
ATOM 918 C CA . ALA A 1 118 ? -10.839 -1.435 -2.714 1.00 94.44 118 ALA A CA 1
ATOM 919 C C . ALA A 1 118 ? -11.558 -1.742 -4.041 1.00 94.44 118 ALA A C 1
ATOM 921 O O . ALA A 1 118 ? -10.913 -2.106 -5.025 1.00 94.44 118 ALA A O 1
ATOM 922 N N . ILE A 1 119 ? -12.882 -1.552 -4.106 1.00 96.00 119 ILE A N 1
ATOM 923 C CA . ILE A 1 119 ? -13.656 -1.693 -5.350 1.00 96.00 119 ILE A CA 1
ATOM 924 C C . ILE A 1 119 ? -13.235 -0.631 -6.372 1.00 96.00 119 ILE A C 1
ATOM 926 O O . ILE A 1 119 ? -13.042 -0.948 -7.548 1.00 96.00 119 ILE A O 1
ATOM 930 N N . MET A 1 120 ? -13.108 0.630 -5.952 1.00 95.00 120 MET A N 1
ATOM 931 C CA . MET A 1 120 ? -12.662 1.712 -6.835 1.00 95.00 120 MET A CA 1
ATOM 932 C C . MET A 1 120 ? -11.227 1.489 -7.319 1.00 95.00 120 MET A C 1
ATOM 934 O O . MET A 1 120 ? -10.950 1.653 -8.507 1.00 95.00 120 MET A O 1
ATOM 938 N N . ASP A 1 121 ? -10.341 1.048 -6.431 1.00 95.31 121 ASP A N 1
ATOM 939 C CA . ASP A 1 121 ? -8.947 0.759 -6.748 1.00 95.31 121 ASP A CA 1
ATOM 940 C C . ASP A 1 121 ? -8.816 -0.425 -7.720 1.00 95.31 121 ASP A C 1
ATOM 942 O O . ASP A 1 121 ? -8.074 -0.353 -8.699 1.00 95.31 121 ASP A O 1
ATOM 946 N N . GLY A 1 122 ? -9.627 -1.473 -7.538 1.00 96.31 122 GLY A N 1
ATOM 947 C CA . GLY A 1 122 ? -9.730 -2.588 -8.481 1.00 96.31 122 GLY A CA 1
ATOM 948 C C . GLY A 1 122 ? -10.195 -2.154 -9.871 1.00 96.31 122 GLY A C 1
ATOM 949 O O . GLY A 1 122 ? -9.617 -2.570 -10.876 1.00 96.31 122 GLY A O 1
ATOM 950 N N . LYS A 1 123 ? -11.190 -1.261 -9.952 1.00 96.81 123 LYS A N 1
ATOM 951 C CA . LYS A 1 123 ? -11.625 -0.674 -11.231 1.00 96.81 123 LYS A CA 1
ATOM 952 C C . LYS A 1 123 ? -10.513 0.148 -11.884 1.00 96.81 123 LYS A C 1
ATOM 954 O O . LYS A 1 123 ? -10.322 0.046 -13.095 1.00 96.81 123 LYS A O 1
ATOM 959 N N . ALA A 1 124 ? -9.767 0.930 -11.104 1.00 94.44 124 ALA A N 1
ATOM 960 C CA . ALA A 1 124 ? -8.633 1.696 -11.610 1.00 94.44 124 ALA A CA 1
ATOM 961 C C . ALA A 1 124 ? -7.549 0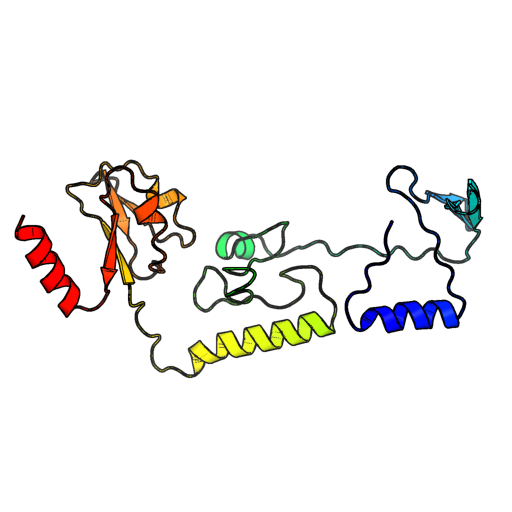.770 -12.185 1.00 94.44 124 ALA A C 1
ATOM 963 O O . ALA A 1 124 ? -7.107 0.978 -13.315 1.00 94.44 124 ALA A O 1
ATOM 964 N N . ALA A 1 125 ? -7.185 -0.294 -11.465 1.00 94.75 125 ALA A N 1
ATOM 965 C CA . ALA A 1 125 ? -6.202 -1.271 -11.928 1.00 94.75 125 ALA A CA 1
ATOM 966 C C . ALA A 1 125 ? -6.667 -1.993 -13.201 1.00 94.75 125 ALA A C 1
ATOM 968 O O . ALA A 1 125 ? -5.882 -2.162 -14.132 1.00 94.75 125 ALA A O 1
ATOM 969 N N . ALA A 1 126 ? -7.954 -2.343 -13.290 1.00 95.25 126 ALA A N 1
ATOM 970 C CA . ALA A 1 126 ? -8.532 -2.955 -14.485 1.00 95.25 126 ALA A CA 1
ATOM 971 C C . ALA A 1 126 ? -8.428 -2.042 -15.718 1.00 95.25 126 ALA A C 1
ATOM 973 O O . ALA A 1 126 ? -8.067 -2.510 -16.795 1.00 95.25 126 ALA A O 1
ATOM 974 N N . ILE A 1 127 ? -8.688 -0.738 -15.571 1.00 92.88 127 ILE A N 1
ATOM 975 C CA . ILE A 1 127 ? -8.537 0.231 -16.668 1.00 92.88 127 ILE A CA 1
ATOM 976 C C . ILE A 1 127 ? -7.067 0.363 -17.084 1.00 92.88 127 ILE A C 1
ATOM 978 O O . ILE A 1 127 ? -6.779 0.412 -18.279 1.00 92.88 127 ILE A O 1
ATOM 982 N N . GLN A 1 128 ? -6.133 0.394 -16.128 1.00 89.62 128 GLN A N 1
ATOM 983 C CA . GLN A 1 128 ? -4.702 0.440 -16.442 1.00 89.62 128 GLN A CA 1
ATOM 984 C C . GLN A 1 128 ? -4.253 -0.812 -17.198 1.00 89.62 128 GLN A C 1
ATOM 986 O O . GLN A 1 128 ? -3.597 -0.696 -18.230 1.00 89.62 128 GLN A O 1
ATOM 991 N N . ALA A 1 129 ? -4.685 -1.993 -16.754 1.00 90.94 129 ALA A N 1
ATOM 992 C CA . ALA A 1 129 ? -4.417 -3.249 -17.443 1.00 90.94 129 ALA A CA 1
ATOM 993 C C . ALA A 1 129 ? -5.047 -3.289 -18.844 1.00 90.94 129 ALA A C 1
ATOM 995 O O . ALA A 1 129 ? -4.406 -3.722 -19.801 1.00 90.94 129 ALA A O 1
ATOM 996 N N . ALA A 1 130 ? -6.268 -2.772 -19.005 1.00 90.69 130 ALA A N 1
ATOM 997 C CA . ALA A 1 130 ? -6.952 -2.734 -20.294 1.00 90.69 130 ALA A CA 1
ATOM 998 C C . ALA A 1 130 ? -6.181 -1.926 -21.353 1.00 90.69 130 ALA A C 1
ATOM 1000 O O . ALA A 1 130 ? -6.216 -2.294 -22.526 1.00 90.69 130 ALA A O 1
ATOM 1001 N N . LYS A 1 131 ? -5.415 -0.892 -20.967 1.00 84.56 131 LYS A N 1
ATOM 1002 C CA . LYS A 1 131 ? -4.545 -0.150 -21.905 1.00 84.56 131 LYS A CA 1
ATOM 1003 C C . LYS A 1 131 ? -3.566 -1.064 -22.642 1.00 84.56 131 LYS A C 1
ATOM 1005 O O . LYS A 1 131 ? -3.282 -0.819 -23.808 1.00 84.56 131 LYS A O 1
ATOM 1010 N N . TYR A 1 132 ? -3.082 -2.110 -21.976 1.00 83.31 132 TYR A N 1
ATOM 1011 C CA . TYR A 1 132 ? -2.155 -3.085 -22.550 1.00 83.31 132 TYR A CA 1
ATOM 1012 C C . TYR A 1 132 ? -2.870 -4.102 -23.446 1.00 83.31 132 TYR A C 1
ATOM 1014 O O . TYR A 1 132 ? -2.256 -4.635 -24.360 1.00 83.31 132 TYR A O 1
ATOM 1022 N N . ALA A 1 133 ? -4.159 -4.355 -23.208 1.00 81.94 133 ALA A N 1
ATOM 1023 C CA . ALA A 1 133 ? -4.956 -5.305 -23.983 1.00 81.94 133 ALA A CA 1
ATOM 1024 C C . ALA A 1 133 ? -5.526 -4.716 -25.286 1.00 81.94 133 ALA A C 1
ATOM 1026 O O . ALA A 1 133 ? -5.857 -5.463 -26.200 1.00 81.94 133 ALA A O 1
ATOM 1027 N N . ILE A 1 134 ? -5.679 -3.390 -25.365 1.00 84.31 134 ILE A N 1
ATOM 1028 C CA . ILE A 1 134 ? -6.336 -2.710 -26.496 1.00 84.31 134 ILE A CA 1
ATOM 1029 C C . ILE A 1 134 ? -5.335 -2.322 -27.601 1.00 84.31 134 ILE A C 1
ATOM 1031 O O . ILE A 1 134 ? -5.736 -2.033 -28.727 1.00 84.31 134 ILE A O 1
ATOM 1035 N N . VAL A 1 135 ? -4.033 -2.319 -27.310 1.00 77.06 135 VAL A N 1
ATOM 1036 C CA . VAL A 1 135 ? -2.985 -1.943 -28.271 1.00 77.06 135 VAL A CA 1
ATOM 1037 C C . VAL A 1 135 ? -2.288 -3.182 -28.838 1.00 77.06 135 VAL A C 1
ATOM 1039 O O . VAL A 1 135 ? -1.904 -4.072 -28.088 1.00 77.06 135 VAL A O 1
ATOM 1042 N N . GLU A 1 136 ? -2.082 -3.234 -30.160 1.00 70.25 136 GLU A N 1
ATOM 1043 C CA . GLU A 1 136 ? -1.370 -4.350 -30.822 1.00 70.25 136 GLU A CA 1
ATOM 1044 C C . GLU A 1 136 ? 0.108 -4.433 -30.418 1.00 70.25 136 GLU A C 1
ATOM 1046 O O . GLU A 1 136 ? 0.707 -5.505 -30.385 1.00 70.25 136 GLU A O 1
ATOM 1051 N N . SER A 1 137 ? 0.704 -3.288 -30.091 1.00 71.19 137 SER A N 1
ATOM 1052 C CA . SER A 1 137 ? 2.054 -3.190 -29.553 1.00 71.19 137 SER A CA 1
ATOM 1053 C C . SER A 1 137 ? 2.128 -1.993 -28.625 1.00 71.19 137 SER A C 1
ATOM 1055 O O . SER A 1 137 ? 1.617 -0.919 -28.959 1.00 71.19 137 SER A O 1
ATOM 1057 N N . LEU A 1 138 ? 2.798 -2.145 -27.486 1.00 66.19 138 LEU A N 1
ATOM 1058 C CA . LEU A 1 138 ? 3.086 -0.999 -26.635 1.00 66.19 138 LEU A CA 1
ATOM 1059 C C . LEU A 1 138 ? 3.989 -0.026 -27.402 1.00 66.19 138 LEU A C 1
ATOM 1061 O O . LEU A 1 138 ? 4.976 -0.470 -28.001 1.00 66.19 138 LEU A O 1
ATOM 1065 N N . PRO A 1 139 ? 3.688 1.286 -27.397 1.00 58.25 139 PRO A N 1
ATOM 1066 C CA . PRO A 1 139 ? 4.588 2.260 -27.986 1.00 58.25 139 PRO A CA 1
ATOM 1067 C C . PRO A 1 139 ? 5.963 2.105 -27.335 1.00 58.25 139 PRO A C 1
ATOM 1069 O O . PRO A 1 139 ? 6.092 2.073 -26.108 1.00 58.25 139 PRO A O 1
ATOM 1072 N N . ASN A 1 140 ? 6.998 1.980 -28.168 1.00 59.84 140 ASN A N 1
ATOM 1073 C CA . ASN A 1 140 ? 8.373 1.984 -27.690 1.00 59.84 140 ASN A CA 1
ATOM 1074 C C . ASN A 1 140 ? 8.579 3.259 -26.869 1.00 59.84 140 ASN A C 1
ATOM 1076 O O . ASN A 1 140 ? 8.248 4.353 -27.329 1.00 59.84 140 ASN A O 1
ATOM 1080 N N . ARG A 1 141 ? 9.113 3.123 -25.651 1.00 65.44 141 ARG A N 1
ATOM 1081 C CA . ARG A 1 141 ? 9.378 4.278 -24.785 1.00 65.44 141 ARG A CA 1
ATOM 1082 C C . ARG A 1 141 ? 10.215 5.288 -25.560 1.00 65.44 141 ARG A C 1
ATOM 1084 O O . ARG A 1 141 ? 11.277 4.932 -26.062 1.00 65.44 141 ARG A O 1
ATOM 1091 N N . SER A 1 142 ? 9.732 6.524 -25.676 1.00 68.44 142 SER A N 1
ATOM 1092 C CA . SER A 1 142 ? 10.321 7.516 -26.585 1.00 68.44 142 SER A CA 1
ATOM 1093 C C . SER A 1 142 ? 11.741 7.911 -26.202 1.00 68.44 142 SER A C 1
ATOM 1095 O O . SER A 1 142 ? 12.480 8.393 -27.051 1.00 68.44 142 SER A O 1
ATOM 1097 N N . ARG A 1 143 ? 12.143 7.684 -24.945 1.00 81.31 143 ARG A N 1
ATOM 1098 C CA . ARG A 1 143 ? 13.461 8.038 -24.419 1.00 81.31 143 ARG A CA 1
ATOM 1099 C C . ARG A 1 143 ? 14.099 6.878 -23.666 1.00 81.31 143 ARG A C 1
ATOM 1101 O O . ARG A 1 143 ? 13.418 6.134 -22.962 1.00 81.31 143 ARG A O 1
ATOM 1108 N N . ILE A 1 144 ? 15.415 6.757 -23.783 1.00 87.38 144 ILE A N 1
ATOM 1109 C CA . ILE A 1 144 ? 16.229 5.719 -23.153 1.00 87.38 144 ILE A CA 1
ATOM 1110 C C . ILE A 1 144 ? 17.523 6.331 -22.610 1.00 87.38 144 ILE A C 1
ATOM 1112 O O . ILE A 1 144 ? 18.057 7.285 -23.170 1.00 87.38 144 ILE A O 1
ATOM 1116 N N . ALA A 1 145 ? 18.033 5.792 -21.502 1.00 89.88 145 ALA A N 1
ATOM 1117 C CA . ALA A 1 145 ? 19.368 6.144 -21.037 1.00 89.88 145 ALA A CA 1
ATOM 1118 C C . ALA A 1 145 ? 20.430 5.514 -21.943 1.00 89.88 145 ALA A C 1
ATOM 1120 O O . ALA A 1 145 ? 20.349 4.336 -22.264 1.00 89.88 145 ALA A O 1
ATOM 1121 N N . TYR A 1 146 ? 21.445 6.283 -22.309 1.00 90.56 146 TYR A N 1
ATOM 1122 C CA . TYR A 1 146 ? 22.601 5.846 -23.078 1.00 90.56 146 TYR A CA 1
ATOM 1123 C C . TYR A 1 146 ? 23.876 6.160 -22.300 1.00 90.56 146 TYR A C 1
ATOM 1125 O O . TYR A 1 146 ? 23.964 7.190 -21.630 1.00 90.56 146 TYR A O 1
ATOM 1133 N N . VAL A 1 147 ? 24.861 5.263 -22.370 1.00 91.12 147 VAL A N 1
ATOM 1134 C CA . VAL A 1 147 ? 26.138 5.424 -21.670 1.00 91.12 147 VAL A CA 1
ATOM 1135 C C . VAL A 1 147 ? 27.253 5.645 -22.682 1.00 91.12 147 VAL A C 1
ATOM 1137 O O . VAL A 1 147 ? 27.548 4.782 -23.504 1.00 91.12 147 VAL A O 1
ATOM 1140 N N . ARG A 1 148 ? 27.925 6.792 -22.582 1.00 91.31 148 ARG A N 1
ATOM 1141 C CA . ARG A 1 148 ? 29.159 7.083 -23.313 1.00 91.31 148 ARG A CA 1
ATOM 1142 C C . ARG A 1 148 ? 30.299 6.286 -22.676 1.00 91.31 148 ARG A C 1
ATOM 1144 O O . ARG A 1 148 ? 30.877 6.716 -21.678 1.00 91.31 148 ARG A O 1
ATOM 1151 N N . GLU A 1 149 ? 30.640 5.128 -23.249 1.00 89.19 149 GLU A N 1
ATOM 1152 C CA . GLU A 1 149 ? 31.656 4.213 -22.688 1.00 89.19 149 GLU A CA 1
ATOM 1153 C C . GLU A 1 149 ? 33.005 4.906 -22.407 1.00 89.19 149 GLU A C 1
ATOM 1155 O O . GLU A 1 149 ? 33.659 4.614 -21.402 1.00 89.19 149 GLU A O 1
ATOM 1160 N N . ARG A 1 150 ? 33.399 5.876 -23.244 1.00 89.75 150 ARG A N 1
ATOM 1161 C CA . ARG A 1 150 ? 34.640 6.651 -23.066 1.00 89.75 150 ARG A CA 1
ATOM 1162 C C . ARG A 1 150 ? 34.643 7.508 -21.795 1.00 89.75 150 ARG A C 1
ATOM 1164 O O . ARG A 1 150 ? 35.674 7.592 -21.143 1.00 89.75 150 ARG A O 1
ATOM 1171 N N . ALA A 1 151 ? 33.504 8.093 -21.427 1.00 91.56 151 ALA A N 1
ATOM 1172 C CA . ALA A 1 151 ? 33.371 8.967 -20.257 1.00 91.56 151 ALA A CA 1
ATOM 1173 C C . ALA A 1 151 ? 32.976 8.210 -18.976 1.00 91.56 151 ALA A C 1
ATOM 1175 O O . ALA A 1 151 ? 33.096 8.729 -17.866 1.00 91.56 151 ALA A O 1
ATOM 1176 N N . CYS A 1 152 ? 32.452 6.989 -19.098 1.00 94.25 152 CYS A N 1
ATOM 1177 C CA . CYS A 1 152 ? 32.026 6.207 -17.944 1.00 94.25 152 CYS A CA 1
ATOM 1178 C C . CYS A 1 152 ? 33.244 5.702 -17.159 1.00 94.25 152 CYS A C 1
ATOM 1180 O O . CYS A 1 152 ? 34.057 4.952 -17.687 1.00 94.25 152 CYS A O 1
ATOM 1182 N N . VAL A 1 153 ? 33.353 6.063 -15.882 1.00 94.38 153 VAL A N 1
ATOM 1183 C CA . VAL A 1 153 ? 34.449 5.615 -14.998 1.00 94.38 153 VAL A CA 1
ATOM 1184 C C . VAL A 1 153 ? 34.104 4.367 -14.174 1.00 94.38 153 VAL A C 1
ATOM 1186 O O . VAL A 1 153 ? 34.884 3.953 -13.328 1.00 94.38 153 VAL A O 1
ATOM 1189 N N . GLY A 1 154 ? 32.922 3.776 -14.383 1.00 94.00 154 GLY A N 1
ATOM 1190 C CA . GLY A 1 154 ? 32.519 2.551 -13.685 1.00 94.00 154 GLY A CA 1
ATOM 1191 C C . GLY A 1 154 ? 32.164 2.729 -12.201 1.00 94.00 154 GLY A C 1
ATOM 1192 O O . GLY A 1 154 ? 32.168 1.750 -11.468 1.00 94.00 154 GLY A O 1
ATOM 1193 N N . CYS A 1 155 ? 31.820 3.942 -11.749 1.00 94.44 155 CYS A N 1
ATOM 1194 C CA . CYS A 1 155 ? 31.538 4.268 -10.337 1.00 94.44 155 CYS A CA 1
ATOM 1195 C C . CYS A 1 155 ? 30.224 3.702 -9.758 1.00 94.44 155 CYS A C 1
ATOM 1197 O O . CYS A 1 155 ? 29.969 3.863 -8.573 1.00 94.44 155 CYS A O 1
ATOM 1199 N N . LYS A 1 156 ? 29.383 3.063 -10.581 1.00 95.56 156 LYS A N 1
ATOM 1200 C CA . LYS A 1 156 ? 28.142 2.356 -10.199 1.00 95.56 156 LYS A CA 1
ATOM 1201 C C . LYS A 1 156 ? 27.000 3.186 -9.575 1.00 95.56 156 LYS A C 1
ATOM 1203 O O . LYS A 1 156 ? 25.897 2.666 -9.545 1.00 95.56 156 LYS A O 1
ATOM 1208 N N . TYR A 1 157 ? 27.156 4.478 -9.263 1.00 95.25 157 TYR A N 1
ATOM 1209 C CA . TYR A 1 157 ? 26.064 5.325 -8.716 1.00 95.25 157 TYR A CA 1
ATOM 1210 C C . TYR A 1 157 ? 24.753 5.310 -9.517 1.00 95.25 157 TYR A C 1
ATOM 1212 O O . TYR A 1 157 ? 23.653 5.358 -8.978 1.00 95.25 157 TYR A O 1
ATOM 1220 N N . CYS A 1 158 ? 24.863 5.236 -10.840 1.00 94.25 158 CYS A N 1
ATOM 1221 C CA . CYS A 1 158 ? 23.709 5.157 -11.731 1.00 94.25 158 CYS A CA 1
ATOM 1222 C C . CYS A 1 158 ? 22.912 3.844 -11.616 1.00 94.25 158 CYS A C 1
ATOM 1224 O O . CYS A 1 158 ? 21.780 3.812 -12.094 1.00 94.25 158 CYS A O 1
ATOM 1226 N N . ILE A 1 159 ? 23.496 2.785 -11.041 1.00 94.44 159 ILE A N 1
ATOM 1227 C CA . ILE A 1 159 ? 22.812 1.522 -10.739 1.00 94.44 159 ILE A CA 1
ATOM 1228 C C . ILE A 1 159 ? 21.883 1.739 -9.548 1.00 94.44 159 ILE A C 1
ATOM 1230 O O . ILE A 1 159 ? 20.687 1.506 -9.681 1.00 94.44 159 ILE A O 1
ATOM 1234 N N . ASP A 1 160 ? 22.405 2.300 -8.457 1.00 91.62 160 ASP A N 1
ATOM 1235 C CA . ASP A 1 160 ? 21.632 2.572 -7.237 1.00 91.62 160 ASP A CA 1
ATOM 1236 C C . ASP A 1 160 ? 20.495 3.575 -7.480 1.00 91.62 160 ASP A C 1
ATOM 1238 O O . ASP A 1 160 ? 19.417 3.465 -6.908 1.00 91.62 160 ASP A O 1
ATOM 1242 N N . ALA A 1 161 ? 20.709 4.537 -8.381 1.00 91.00 161 ALA A N 1
ATOM 1243 C CA . ALA A 1 161 ? 19.694 5.520 -8.756 1.00 91.00 161 ALA A CA 1
ATOM 1244 C C . ALA A 1 161 ? 18.557 4.956 -9.635 1.00 91.00 161 ALA A C 1
ATOM 1246 O O . ALA A 1 161 ? 17.630 5.691 -9.979 1.00 91.00 161 ALA A O 1
ATOM 1247 N N . CYS A 1 162 ? 18.638 3.704 -10.100 1.00 87.88 162 CYS A N 1
ATOM 1248 C CA . CYS A 1 162 ? 17.667 3.143 -11.033 1.00 87.88 162 CYS A CA 1
ATOM 1249 C C . CYS A 1 162 ? 16.613 2.288 -10.320 1.00 87.88 162 CYS A C 1
ATOM 1251 O O . CYS A 1 162 ? 16.836 1.117 -10.049 1.00 87.88 162 CYS A O 1
ATOM 1253 N N . GLU A 1 163 ? 15.408 2.830 -10.152 1.00 83.62 163 GLU A N 1
ATOM 1254 C CA . GLU A 1 163 ? 14.268 2.118 -9.537 1.00 83.62 163 GLU A CA 1
ATOM 1255 C C . GLU A 1 163 ? 13.700 0.964 -10.389 1.00 83.62 163 GLU A C 1
ATOM 1257 O O . GLU A 1 163 ? 12.845 0.202 -9.938 1.00 83.62 163 GLU A O 1
ATOM 1262 N N . TYR A 1 164 ? 14.161 0.838 -11.635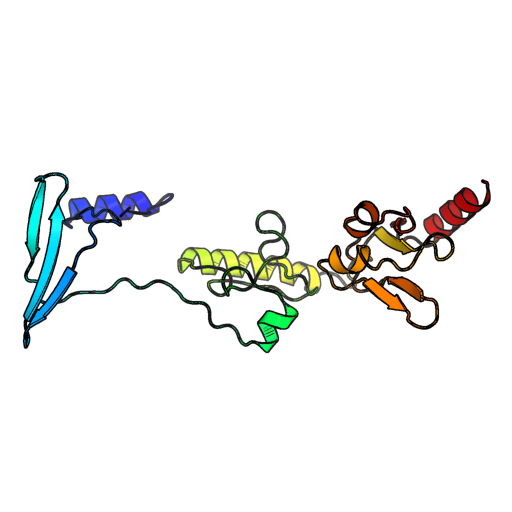 1.00 82.94 164 TYR A N 1
ATOM 1263 C CA . TYR A 1 164 ? 13.647 -0.112 -12.629 1.00 82.94 164 TYR A CA 1
ATOM 1264 C C . TYR A 1 164 ? 14.628 -1.240 -12.949 1.00 82.94 164 TYR A C 1
ATOM 1266 O O . TYR A 1 164 ? 14.431 -1.950 -13.935 1.00 82.94 164 TYR A O 1
ATOM 1274 N N . ASP A 1 165 ? 15.724 -1.349 -12.190 1.00 84.44 165 ASP A N 1
ATOM 1275 C CA . ASP A 1 165 ? 16.752 -2.380 -12.376 1.00 84.44 165 ASP A CA 1
ATOM 1276 C C . ASP A 1 165 ? 17.300 -2.426 -13.825 1.00 84.44 165 ASP A C 1
ATOM 1278 O O . ASP A 1 165 ? 17.686 -3.463 -14.363 1.00 84.44 165 ASP A O 1
ATOM 1282 N N . ALA A 1 166 ? 17.325 -1.270 -14.501 1.00 89.00 166 ALA A N 1
ATOM 1283 C CA . ALA A 1 166 ? 17.688 -1.161 -15.915 1.00 89.00 166 ALA A CA 1
ATOM 1284 C C . ALA A 1 166 ? 19.193 -0.957 -16.150 1.00 89.00 166 ALA A C 1
ATOM 1286 O O . ALA A 1 166 ? 19.612 -0.726 -17.285 1.00 89.00 166 ALA A O 1
ATOM 1287 N N . ARG A 1 167 ? 20.012 -0.974 -15.096 1.00 92.25 167 ARG A N 1
ATOM 1288 C CA . ARG A 1 167 ? 21.442 -0.651 -15.133 1.00 92.25 167 ARG A CA 1
ATOM 1289 C C . ARG A 1 167 ? 22.231 -1.807 -14.544 1.00 92.25 167 ARG A C 1
ATOM 1291 O O . ARG A 1 167 ? 21.899 -2.297 -13.475 1.00 92.25 167 ARG A O 1
ATOM 1298 N N . ALA A 1 168 ? 23.290 -2.210 -15.231 1.00 93.38 168 ALA A N 1
ATOM 1299 C CA . ALA A 1 168 ? 24.140 -3.307 -14.793 1.00 93.38 168 ALA A CA 1
ATOM 1300 C C . ALA A 1 168 ? 25.605 -3.012 -15.115 1.00 93.38 168 ALA A C 1
ATOM 1302 O O . ALA A 1 168 ? 25.918 -2.235 -16.020 1.00 93.38 168 ALA A O 1
ATOM 1303 N N . PHE A 1 169 ? 26.506 -3.598 -14.332 1.00 95.12 169 PHE A N 1
ATOM 1304 C CA . PHE A 1 169 ? 27.942 -3.416 -14.491 1.00 95.12 169 PHE A CA 1
ATOM 1305 C C . PHE A 1 169 ? 28.533 -4.550 -15.330 1.00 95.12 169 PHE A C 1
ATOM 1307 O O . PHE A 1 169 ? 28.306 -5.722 -15.045 1.00 95.12 169 PHE A O 1
ATOM 1314 N N . ASP A 1 170 ? 29.292 -4.187 -16.357 1.00 92.56 170 ASP A N 1
ATOM 1315 C CA . ASP A 1 170 ? 30.102 -5.102 -17.151 1.00 92.56 170 ASP A CA 1
ATOM 1316 C C . ASP A 1 170 ? 31.490 -5.214 -16.504 1.00 92.56 170 ASP A C 1
ATOM 1318 O O . ASP A 1 170 ? 32.269 -4.256 -16.516 1.00 92.56 170 ASP A O 1
ATOM 1322 N N . GLU A 1 171 ? 31.787 -6.381 -15.928 1.00 92.19 171 GLU A N 1
ATOM 1323 C CA . GLU A 1 171 ? 33.060 -6.674 -15.253 1.00 92.19 171 GLU A CA 1
ATOM 1324 C C . GLU A 1 171 ? 34.258 -6.732 -16.215 1.00 92.19 171 GLU A C 1
ATOM 1326 O O . GLU A 1 171 ? 35.387 -6.520 -15.789 1.00 92.19 171 GLU A O 1
ATOM 1331 N N . VAL A 1 172 ? 34.042 -6.981 -17.512 1.00 90.69 172 VAL A N 1
ATOM 1332 C CA . VAL A 1 172 ? 35.124 -7.060 -18.508 1.00 90.69 172 VAL A CA 1
ATOM 1333 C C . VAL A 1 172 ? 35.503 -5.665 -18.990 1.00 90.69 172 VAL A C 1
ATOM 1335 O O . VAL A 1 172 ? 36.680 -5.319 -19.069 1.00 90.69 17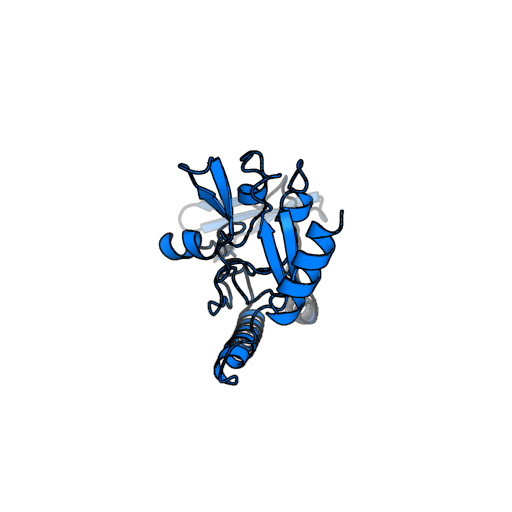2 VAL A O 1
ATOM 1338 N N . LYS A 1 173 ? 34.502 -4.843 -19.317 1.00 87.88 173 LYS A N 1
ATOM 1339 C CA . LYS A 1 173 ? 34.731 -3.466 -19.781 1.00 87.88 173 LYS A CA 1
ATOM 1340 C C . LYS A 1 173 ? 34.971 -2.481 -18.634 1.00 87.88 173 LYS A C 1
ATOM 1342 O O . LYS A 1 173 ? 35.440 -1.370 -18.882 1.00 87.88 173 LYS A O 1
ATOM 1347 N N . HIS A 1 174 ? 34.615 -2.856 -17.406 1.00 92.31 174 HIS A N 1
ATOM 1348 C CA . HIS A 1 174 ? 34.512 -1.967 -16.247 1.00 92.31 174 HIS A CA 1
ATOM 1349 C C . HIS A 1 174 ? 33.613 -0.745 -16.513 1.00 92.31 174 HIS A C 1
ATOM 1351 O O . HIS A 1 174 ? 33.917 0.385 -16.118 1.00 92.31 174 HIS A O 1
ATOM 1357 N N . LYS A 1 175 ? 32.493 -0.959 -17.214 1.00 92.31 175 LYS A N 1
ATOM 1358 C CA . LYS A 1 175 ? 31.520 0.086 -17.574 1.00 92.31 175 LYS A CA 1
ATOM 1359 C C . LYS A 1 175 ? 30.123 -0.318 -17.139 1.00 92.31 175 LYS A C 1
ATOM 1361 O O . LYS A 1 175 ? 29.807 -1.495 -17.029 1.00 92.31 175 LYS A O 1
ATOM 1366 N N . VAL A 1 176 ? 29.267 0.672 -16.919 1.00 93.94 176 VAL A N 1
ATOM 1367 C CA . VAL A 1 176 ? 27.838 0.422 -16.710 1.00 93.94 176 VAL A CA 1
ATOM 1368 C C . VAL A 1 176 ? 27.143 0.419 -18.066 1.00 93.94 176 VAL A C 1
ATOM 1370 O O . VAL A 1 176 ? 27.361 1.329 -18.862 1.00 93.94 176 VAL A O 1
ATOM 1373 N N . TYR A 1 177 ? 26.285 -0.565 -18.308 1.00 91.50 177 TYR A N 1
ATOM 1374 C CA . TYR A 1 177 ? 25.405 -0.611 -19.469 1.00 91.50 177 TYR A CA 1
ATOM 1375 C C . TYR A 1 177 ? 23.938 -0.495 -19.047 1.00 91.50 177 TYR A C 1
ATOM 1377 O O . TYR A 1 177 ? 23.587 -0.530 -17.864 1.00 91.50 177 TYR A O 1
ATOM 1385 N N . VAL A 1 178 ? 23.080 -0.304 -20.044 1.00 89.81 178 VAL A N 1
ATOM 1386 C CA . VAL A 1 178 ? 21.639 -0.112 -19.884 1.00 89.81 178 VAL A CA 1
ATOM 1387 C C . VAL A 1 178 ? 20.880 -1.242 -20.569 1.00 89.81 178 VAL A C 1
ATOM 1389 O O . VAL A 1 178 ? 21.120 -1.535 -21.739 1.00 89.81 178 VAL A O 1
ATOM 1392 N N . ASN A 1 179 ? 19.943 -1.865 -19.855 1.00 87.06 179 ASN A N 1
ATOM 1393 C CA . ASN A 1 179 ? 18.953 -2.738 -20.467 1.00 87.06 179 ASN A CA 1
ATOM 1394 C C . ASN A 1 179 ? 17.848 -1.870 -21.086 1.00 87.06 179 ASN A C 1
ATOM 1396 O O . ASN A 1 179 ? 17.071 -1.217 -20.383 1.00 87.06 179 ASN A O 1
ATOM 1400 N N . ALA A 1 180 ? 17.789 -1.865 -22.417 1.00 80.00 180 ALA A N 1
ATOM 1401 C CA . ALA A 1 180 ? 16.839 -1.065 -23.172 1.00 80.00 180 ALA A CA 1
ATOM 1402 C C . ALA A 1 180 ? 15.375 -1.465 -22.957 1.00 80.00 180 ALA A C 1
ATOM 1404 O O . ALA A 1 180 ? 14.487 -0.635 -23.150 1.00 80.00 180 ALA A O 1
ATOM 1405 N N . GLU A 1 181 ? 15.108 -2.707 -22.567 1.00 76.56 181 GLU A N 1
ATOM 1406 C CA . GLU A 1 181 ? 13.751 -3.199 -22.323 1.00 76.56 181 GLU A CA 1
ATOM 1407 C C . GLU A 1 181 ? 13.220 -2.708 -20.972 1.00 76.56 181 GLU A C 1
ATOM 1409 O O . GLU A 1 181 ? 12.081 -2.252 -20.883 1.00 76.56 181 GLU A O 1
ATOM 1414 N N . SER A 1 182 ? 14.070 -2.695 -19.942 1.00 80.25 182 SER A N 1
ATOM 1415 C CA . SER A 1 182 ? 13.688 -2.261 -18.591 1.00 80.25 182 SER A CA 1
ATOM 1416 C C . SER A 1 182 ? 13.713 -0.738 -18.407 1.00 80.25 182 SER A C 1
ATOM 1418 O O . SER A 1 182 ? 12.987 -0.198 -17.573 1.00 80.25 182 SER A O 1
ATOM 1420 N N . CYS A 1 183 ? 14.522 -0.004 -19.179 1.00 84.88 183 CYS A N 1
ATOM 1421 C CA . CYS A 1 183 ? 14.718 1.436 -18.983 1.00 84.88 183 CYS A CA 1
ATOM 1422 C C . CYS A 1 183 ? 13.433 2.255 -19.215 1.00 84.88 183 CYS A C 1
ATOM 1424 O O . CYS A 1 183 ? 12.871 2.246 -20.310 1.00 84.88 183 CYS A O 1
ATOM 1426 N N . MET A 1 184 ? 12.969 2.999 -18.201 1.00 82.31 184 MET A N 1
ATOM 1427 C CA . MET A 1 184 ? 11.799 3.897 -18.304 1.00 82.31 184 MET A CA 1
ATOM 1428 C C . MET A 1 184 ? 12.111 5.265 -18.932 1.00 82.31 184 MET A C 1
ATOM 1430 O O . MET A 1 184 ? 11.192 6.017 -19.241 1.00 82.31 184 MET A O 1
ATOM 1434 N N . GLY A 1 185 ? 13.391 5.624 -19.086 1.00 86.62 185 GLY A N 1
ATOM 1435 C CA . GLY A 1 185 ? 13.784 6.947 -19.586 1.00 86.62 185 GLY A CA 1
ATOM 1436 C C . GLY A 1 185 ? 13.484 8.104 -18.618 1.00 86.62 185 GLY A C 1
ATOM 1437 O O . GLY A 1 185 ? 13.296 9.234 -19.067 1.00 86.62 185 GLY A O 1
ATOM 1438 N N . CYS A 1 186 ? 13.424 7.842 -17.304 1.00 86.62 186 CYS A N 1
ATOM 1439 C CA . CYS A 1 186 ? 13.101 8.843 -16.276 1.00 86.62 186 CYS A CA 1
ATOM 1440 C C . CYS A 1 186 ? 14.200 9.900 -16.050 1.00 86.62 186 CYS A C 1
ATOM 1442 O O . CYS A 1 186 ? 13.903 10.991 -15.581 1.00 86.62 186 CYS A O 1
ATOM 1444 N N . GLY A 1 187 ? 15.462 9.596 -16.378 1.00 89.12 187 GLY A N 1
ATOM 1445 C CA . GLY A 1 187 ? 16.582 10.537 -16.230 1.00 89.12 187 GLY A CA 1
ATOM 1446 C C . GLY A 1 187 ? 17.337 10.494 -14.899 1.00 89.12 187 GLY A C 1
ATOM 1447 O O . GLY A 1 187 ? 18.418 11.073 -14.827 1.00 89.12 187 GLY A O 1
ATOM 1448 N N . ALA A 1 188 ? 16.865 9.758 -13.885 1.00 91.94 188 ALA A N 1
ATOM 1449 C CA . ALA A 1 188 ? 17.512 9.702 -12.564 1.00 91.94 188 ALA A CA 1
ATOM 1450 C C . ALA A 1 188 ? 19.004 9.317 -12.636 1.00 91.94 188 ALA A C 1
ATOM 1452 O O . ALA A 1 188 ? 19.864 9.967 -12.049 1.00 91.94 188 ALA A O 1
ATOM 1453 N N . CYS A 1 189 ? 19.332 8.311 -13.451 1.00 93.38 189 CYS A N 1
ATOM 1454 C CA . CYS A 1 189 ? 20.709 7.862 -13.658 1.00 93.38 189 CYS A CA 1
ATOM 1455 C C . CYS A 1 189 ? 21.620 8.881 -14.367 1.00 93.38 189 CYS A C 1
ATOM 1457 O O . CYS A 1 189 ? 22.833 8.810 -14.186 1.00 93.38 189 CYS A O 1
ATOM 1459 N N . ALA A 1 190 ? 21.067 9.797 -15.173 1.00 93.44 190 ALA A N 1
ATOM 1460 C CA . ALA A 1 190 ? 21.835 10.868 -15.808 1.00 93.44 190 ALA A CA 1
ATOM 1461 C C . ALA A 1 190 ? 22.226 11.930 -14.773 1.00 93.44 190 ALA A C 1
ATOM 1463 O O . ALA A 1 190 ? 23.389 12.307 -14.703 1.00 93.44 190 ALA A O 1
ATOM 1464 N N . ILE A 1 191 ? 21.283 12.310 -13.904 1.00 94.25 191 ILE A N 1
ATOM 1465 C CA . ILE A 1 191 ? 21.514 13.250 -12.796 1.00 94.25 191 ILE A CA 1
ATOM 1466 C C . ILE A 1 191 ? 22.515 12.673 -11.786 1.00 94.25 191 ILE A C 1
ATOM 1468 O O . ILE A 1 191 ? 23.403 13.374 -11.317 1.00 94.25 191 ILE A O 1
ATOM 1472 N N . ALA A 1 192 ? 22.405 11.380 -11.474 1.00 95.19 192 ALA A N 1
ATOM 1473 C CA . ALA A 1 192 ? 23.298 10.710 -10.531 1.00 95.19 192 ALA A CA 1
ATOM 1474 C C . ALA A 1 192 ? 24.714 10.454 -11.082 1.00 95.19 192 ALA A C 1
ATOM 1476 O O . ALA A 1 192 ? 25.576 9.983 -10.343 1.00 95.19 192 ALA A O 1
ATOM 1477 N N . CYS A 1 193 ? 24.970 10.677 -12.377 1.00 95.44 193 CYS A N 1
ATOM 1478 C CA . CYS A 1 193 ? 26.250 10.345 -12.993 1.00 95.44 193 CYS A CA 1
ATOM 1479 C C . CYS A 1 193 ? 27.263 11.489 -12.811 1.00 95.44 193 CYS A C 1
ATOM 1481 O O . CYS A 1 193 ? 27.171 12.485 -13.522 1.00 95.44 193 CYS A O 1
ATOM 1483 N N . PRO A 1 194 ? 28.292 11.343 -11.951 1.00 93.75 194 PRO A N 1
ATOM 1484 C CA . PRO A 1 194 ? 29.239 12.428 -11.689 1.00 93.75 194 PRO A CA 1
ATOM 1485 C C . PRO A 1 194 ? 30.164 12.723 -12.875 1.00 93.75 194 PRO A C 1
ATOM 1487 O O . PRO A 1 194 ? 30.731 13.803 -12.954 1.00 93.75 194 PRO A O 1
ATOM 1490 N N . SER A 1 195 ? 30.351 11.756 -13.780 1.00 92.88 195 SER A N 1
ATOM 1491 C CA . SER A 1 195 ? 31.168 11.928 -14.984 1.00 92.88 195 SER A CA 1
ATOM 1492 C C . SER A 1 195 ? 30.349 12.328 -16.211 1.00 92.88 195 SER A C 1
ATOM 1494 O O . SER A 1 195 ? 30.879 12.290 -17.318 1.00 92.88 195 SER A O 1
ATOM 1496 N N . GLU A 1 196 ? 29.048 12.602 -16.032 1.00 91.69 196 GLU A N 1
ATOM 1497 C CA . GLU A 1 196 ? 28.099 12.962 -17.100 1.00 91.69 196 GLU A CA 1
ATOM 1498 C C . GLU A 1 196 ? 28.075 11.961 -18.274 1.00 91.69 196 GLU A C 1
ATOM 1500 O O . GLU A 1 196 ? 27.615 12.230 -19.381 1.00 91.69 196 GLU A O 1
ATOM 1505 N N . ALA A 1 197 ? 28.554 10.740 -18.028 1.00 93.38 197 ALA A N 1
ATOM 1506 C CA . ALA A 1 197 ? 28.648 9.694 -19.033 1.00 93.38 197 ALA A CA 1
ATOM 1507 C C . ALA A 1 197 ? 27.283 9.121 -19.419 1.00 93.38 197 ALA A C 1
ATOM 1509 O O . ALA A 1 197 ? 27.167 8.459 -20.448 1.00 93.38 197 ALA A O 1
ATOM 1510 N N . THR A 1 198 ? 26.265 9.323 -18.581 1.00 92.62 198 THR A N 1
ATOM 1511 C CA . THR A 1 198 ? 24.895 8.891 -18.854 1.00 92.62 198 THR A CA 1
ATOM 1512 C C . THR A 1 198 ? 24.082 10.056 -19.387 1.00 92.62 198 THR A C 1
ATOM 1514 O O . THR A 1 198 ? 23.929 11.060 -18.704 1.00 92.62 198 THR A O 1
ATOM 1517 N N . VAL A 1 199 ? 23.497 9.877 -20.567 1.00 91.12 199 VAL A N 1
ATOM 1518 C CA . VAL A 1 199 ? 22.605 10.851 -21.205 1.00 91.12 199 VAL A CA 1
ATOM 1519 C C . VAL A 1 199 ? 21.263 10.202 -21.524 1.00 91.12 199 VAL A C 1
ATOM 1521 O O . VAL A 1 199 ? 21.174 8.981 -21.647 1.00 91.12 199 VAL A O 1
ATOM 1524 N N . ILE A 1 200 ? 20.208 11.005 -21.641 1.00 89.44 200 ILE A N 1
ATOM 1525 C CA . ILE A 1 200 ? 18.895 10.536 -22.093 1.00 89.44 200 ILE A CA 1
ATOM 1526 C C . ILE A 1 200 ? 18.756 10.891 -23.566 1.00 89.44 200 ILE A C 1
ATOM 1528 O O . ILE A 1 200 ? 18.811 12.065 -23.921 1.00 89.44 200 ILE A O 1
ATOM 1532 N N . ILE A 1 201 ? 18.584 9.873 -24.402 1.00 84.69 201 ILE A N 1
ATOM 1533 C CA . ILE A 1 201 ? 18.416 10.021 -25.848 1.00 84.69 201 ILE A CA 1
ATOM 1534 C C . ILE A 1 201 ? 17.013 9.596 -26.257 1.00 84.69 201 ILE A C 1
ATOM 1536 O O . ILE A 1 201 ? 16.353 8.827 -25.550 1.00 84.69 201 ILE A O 1
ATOM 1540 N N . GLU A 1 202 ? 16.562 10.074 -27.411 1.00 80.94 202 GLU A N 1
ATOM 1541 C CA . GLU A 1 202 ? 15.350 9.555 -28.030 1.00 80.94 202 GLU A CA 1
ATOM 1542 C C . GLU A 1 202 ? 15.609 8.160 -28.606 1.00 80.94 202 GLU A C 1
ATOM 1544 O O . GLU A 1 202 ? 16.676 7.866 -29.142 1.00 80.94 202 GLU A O 1
ATOM 1549 N N . ARG A 1 203 ? 14.623 7.273 -28.476 1.00 68.38 203 ARG A N 1
ATOM 1550 C CA . ARG A 1 203 ? 14.701 5.885 -28.950 1.00 68.38 203 ARG A CA 1
ATOM 1551 C C . ARG A 1 203 ? 14.484 5.774 -30.465 1.00 68.38 203 ARG A C 1
ATOM 1553 O O . ARG A 1 203 ? 14.637 4.683 -31.013 1.00 68.38 203 ARG A O 1
ATOM 1560 N N . ASP A 1 204 ? 14.113 6.866 -31.139 1.00 63.12 204 ASP A N 1
ATOM 1561 C CA . ASP A 1 204 ? 13.880 6.857 -32.580 1.00 63.12 204 ASP A CA 1
ATOM 1562 C C . ASP A 1 204 ? 15.195 6.708 -33.361 1.00 63.12 204 ASP A C 1
ATOM 1564 O O . ASP A 1 204 ? 16.186 7.400 -33.117 1.00 63.12 204 ASP A O 1
ATOM 1568 N N . LYS A 1 205 ? 15.197 5.791 -34.333 1.00 50.47 205 LYS A N 1
ATOM 1569 C CA . LYS A 1 205 ? 16.385 5.370 -35.091 1.00 50.47 205 LYS A CA 1
ATOM 1570 C C . LYS A 1 205 ? 17.038 6.530 -35.847 1.00 50.47 205 LYS A C 1
ATOM 1572 O O . LYS A 1 205 ? 18.246 6.499 -36.061 1.00 50.47 205 LYS A O 1
ATOM 1577 N N . ASN A 1 206 ? 16.266 7.553 -36.216 1.00 51.28 206 ASN A N 1
ATOM 1578 C CA . ASN A 1 206 ? 16.764 8.725 -36.940 1.00 51.28 206 ASN A CA 1
ATOM 1579 C C . ASN A 1 206 ? 17.405 9.778 -36.015 1.00 51.28 206 ASN A C 1
ATOM 1581 O O . ASN A 1 206 ? 18.370 10.429 -36.415 1.00 51.28 206 ASN A O 1
ATOM 1585 N N . ALA 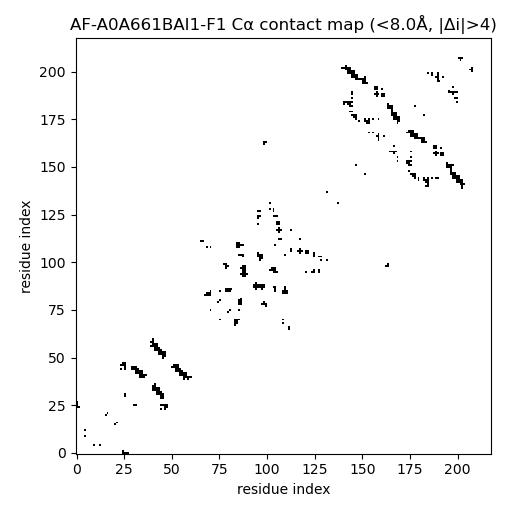A 1 207 ? 16.938 9.901 -34.768 1.00 51.22 207 ALA A N 1
ATOM 1586 C CA . ALA A 1 207 ? 17.506 10.821 -33.778 1.00 51.22 207 ALA A CA 1
ATOM 1587 C C . ALA A 1 207 ? 18.871 10.337 -33.260 1.00 51.22 207 ALA A C 1
ATOM 1589 O O . ALA A 1 207 ? 19.768 11.144 -33.027 1.00 51.22 207 ALA A O 1
ATOM 1590 N N . VAL A 1 208 ? 19.063 9.014 -33.165 1.00 51.94 208 VAL A N 1
ATOM 1591 C CA . VAL A 1 208 ? 20.343 8.401 -32.775 1.00 51.94 208 VAL A CA 1
ATOM 1592 C C . VAL A 1 208 ? 21.468 8.792 -33.740 1.00 51.94 208 VAL A C 1
ATOM 1594 O O . VAL A 1 208 ? 22.546 9.168 -33.291 1.00 51.94 208 VAL A O 1
ATOM 1597 N N . PHE A 1 209 ? 21.231 8.771 -35.057 1.00 52.34 209 PHE A N 1
ATOM 1598 C CA . PHE A 1 209 ? 22.243 9.191 -36.036 1.00 52.34 209 PHE A CA 1
ATOM 1599 C C . PHE A 1 209 ? 22.523 10.697 -35.990 1.00 52.34 209 PHE A C 1
ATOM 1601 O O . PHE A 1 209 ? 23.686 11.085 -36.059 1.00 52.34 209 PHE A O 1
ATOM 1608 N N . ALA A 1 210 ? 21.496 11.536 -35.820 1.00 51.50 210 ALA A N 1
ATOM 1609 C CA . ALA A 1 210 ? 21.675 12.984 -35.699 1.00 51.50 210 ALA A CA 1
ATOM 1610 C C . ALA A 1 210 ? 22.508 13.358 -34.458 1.00 51.50 210 ALA A C 1
ATOM 1612 O O . ALA A 1 210 ? 23.445 14.143 -34.562 1.00 51.50 210 ALA A O 1
ATOM 1613 N N . GLN A 1 211 ? 22.244 12.719 -33.316 1.00 52.94 211 GLN A N 1
ATOM 1614 C CA . GLN A 1 211 ? 22.969 12.968 -32.066 1.00 52.94 211 GLN A CA 1
ATOM 1615 C C . GLN A 1 211 ? 24.382 12.364 -32.056 1.00 52.94 211 GLN A C 1
ATOM 1617 O O . GLN A 1 211 ? 25.275 12.914 -31.417 1.00 52.94 211 GLN A O 1
ATOM 1622 N N . ILE A 1 212 ? 24.618 11.253 -32.768 1.00 55.41 212 ILE A N 1
ATOM 1623 C CA . ILE A 1 212 ? 25.973 10.717 -32.987 1.00 55.41 212 ILE A CA 1
ATOM 1624 C C . ILE A 1 212 ? 26.794 11.678 -33.853 1.00 55.41 212 ILE A C 1
ATOM 1626 O O . ILE A 1 212 ? 27.963 11.894 -33.557 1.00 55.41 212 ILE A O 1
ATOM 1630 N N . ILE A 1 213 ? 26.199 12.258 -34.899 1.00 53.78 213 ILE A N 1
ATOM 1631 C CA . ILE A 1 213 ? 26.872 13.239 -35.762 1.00 53.78 213 ILE A CA 1
ATOM 1632 C C . ILE A 1 213 ? 27.201 14.511 -34.973 1.00 53.78 213 ILE A C 1
ATOM 1634 O O . ILE A 1 213 ? 28.320 15.000 -35.063 1.00 53.78 213 ILE A O 1
ATOM 1638 N N . GLU A 1 214 ? 26.269 15.002 -34.159 1.00 48.34 214 GLU A N 1
ATOM 1639 C CA . GLU A 1 214 ? 26.466 16.198 -33.332 1.00 48.34 214 GLU A CA 1
ATOM 1640 C C . GLU A 1 214 ? 27.525 15.977 -32.235 1.00 48.34 214 GLU A C 1
ATOM 1642 O O . GLU A 1 214 ? 28.383 16.823 -32.025 1.00 48.34 214 GLU A O 1
ATOM 1647 N N . ALA A 1 215 ? 27.561 14.796 -31.606 1.00 46.12 215 ALA A N 1
ATOM 1648 C CA . ALA A 1 215 ? 28.568 14.447 -30.597 1.00 46.12 215 ALA A CA 1
ATOM 1649 C C . ALA A 1 215 ? 29.953 14.064 -31.163 1.00 46.12 215 ALA A C 1
ATOM 1651 O O . ALA A 1 215 ? 30.882 13.856 -30.384 1.00 46.12 215 ALA A O 1
ATOM 1652 N N . LEU A 1 216 ? 30.082 13.896 -32.484 1.00 51.91 216 LEU A N 1
ATOM 1653 C CA . LEU A 1 216 ? 31.354 13.690 -33.193 1.00 51.91 216 LEU A CA 1
ATOM 1654 C C . LEU A 1 216 ? 31.856 14.974 -33.880 1.00 51.91 216 LEU A C 1
ATOM 1656 O O . LEU A 1 216 ? 32.929 14.945 -34.484 1.00 51.91 216 LEU A O 1
ATOM 1660 N N . ALA A 1 217 ? 31.066 16.053 -33.845 1.00 46.19 217 ALA A N 1
ATOM 1661 C CA . ALA A 1 217 ? 31.390 17.343 -34.452 1.00 46.19 217 ALA A CA 1
ATOM 1662 C C . ALA A 1 217 ? 32.154 18.297 -33.508 1.00 46.19 217 ALA A C 1
ATOM 1664 O O . ALA A 1 217 ? 32.685 19.295 -33.996 1.00 46.19 217 ALA A O 1
ATOM 1665 N N . ASP A 1 218 ? 32.261 17.950 -32.221 1.00 37.97 218 ASP A N 1
ATOM 1666 C CA . ASP A 1 218 ? 33.147 18.552 -31.208 1.00 37.97 218 ASP A CA 1
ATOM 1667 C C . ASP A 1 218 ? 34.237 17.550 -30.772 1.00 37.97 218 ASP A C 1
ATOM 1669 O O . ASP A 1 218 ? 35.346 17.996 -30.391 1.00 37.97 218 ASP A O 1
#

Sequence (218 aa):
RDIVTYGHNELDYLKARDLGVLFVRYTPDKEPEVIVEDEAVKVIAYDPIIGADIQIQPDYVVLQTGLDPHPPKSILEKIGSQDGFLNGLDPKFSPQETKVAGIFVAGSCRMPMRAEEAIMDGKAAAIQAAKYAIVESLPNRSRIAYVRERACVGCKYCIDACEYDARAFDEVKHKVYVNAESCMGCGACAIACPSEATVIIERDKNAVFAQIIEALAD

Foldseek 3Di:
DDDDQPDPSVVVVVVCVVVVNDDADADPVWDWDWDDDPQWIKIWGQHPVVRGIDIDTDNDDDDPDDDQADDDPVVCVVFPDDNNAGAFPDVPPTGQHTLDPLHGDAAPSHPDDDPVRRVVRVVVNVVVNVVVVVDPDDPQQFKFKDFQLVQFPLPCQLCVQDPQNQWDADPVSSGIGGNSVRGNLPCSSCVRGPSSRIDMFTPDPVRVVVVVVVVVVD

Radius of gyration: 27.32 Å; Cα contacts (8 Å, |Δi|>4): 298; chains: 1; bounding box: 63×33×73 Å

pLDDT: mean 86.66, std 11.76, range [37.97, 98.25]

Nearest PDB structures (foldseek):
  7bke-assembly1_a  TM=5.856E-01  e=6.937E-12  Methanospirillum hungatei JF-1
  5odr-assembly1_A  TM=5.586E-01  e=8.324E-12  Methanothermococcus thermolithotrophicus DSM 2095
  5hl7-assembly1_L  TM=3.519E-01  e=7.820E-02  Staphylococcus aureus subsp. aureus NCTC 8325
  6o8z-assembly1_P  TM=3.407E-01  e=2.976E-01  Enterococcus faecalis

Mean predicted aligned error: 11.18 Å

Secondary structure (DSSP, 8-state):
------GGGHHHHHHHHHTT------BTTBPPEEEEETTEEEEEEEETTTTEEEEE--S-----PPP-----HHHHHHH-EETTEEPPSBTTTBSSB-SSTT-B--GGGSS---HHHHHHHHHHHHHHHHHHHH-SSPPPPSEEEEE-TTT-----HHHHT-TT--EEEETTTTEEEE-TTT----SHHHHT-TT--EEEEE--HHHHHHHHHHHT--